Protein AF-A0A5P8Z485-F1 (afdb_monomer)

Nearest PDB structures (foldseek):
  6ssc-assembly1_A  TM=9.014E-01  e=2.013E-07  Clostridium intestinale
  1lba-assembly1_A  TM=8.248E-01  e=8.367E-08  Escherichia phage T7
  6srt-assembly1_A  TM=7.422E-01  e=3.324E-07  Clostridium intestinale URNW
  7f5i-assembly1_A  TM=7.531E-01  e=1.406E-06  Clostridium perfringens str. 13
  3ep1-assembly1_A  TM=6.367E-01  e=3.291E-04  Alvinella pompejana

Structure (mmCIF, N/CA/C/O backbone):
data_AF-A0A5P8Z485-F1
#
_entry.id   AF-A0A5P8Z485-F1
#
loop_
_atom_site.group_PDB
_atom_site.id
_atom_site.type_symbol
_atom_site.label_atom_id
_atom_site.label_alt_id
_atom_site.label_comp_id
_atom_site.label_asym_id
_atom_site.label_entity_id
_atom_site.label_seq_id
_atom_site.pdbx_PDB_ins_code
_atom_site.Cartn_x
_atom_site.Cartn_y
_atom_site.Cartn_z
_atom_site.occupancy
_atom_site.B_iso_or_equiv
_atom_site.auth_seq_id
_atom_site.auth_comp_id
_atom_site.auth_asym_id
_atom_site.auth_atom_id
_atom_site.pdbx_PDB_model_num
ATOM 1 N N . MET A 1 1 ? 3.357 -2.190 -15.787 1.00 53.59 1 MET A N 1
ATOM 2 C CA . MET A 1 1 ? 4.380 -2.171 -14.721 1.00 53.59 1 MET A CA 1
ATOM 3 C C . MET A 1 1 ? 4.741 -0.735 -14.362 1.00 53.59 1 MET A C 1
ATOM 5 O O . MET A 1 1 ? 4.595 0.127 -15.230 1.00 53.59 1 MET A O 1
ATOM 9 N N . PRO A 1 2 ? 5.140 -0.444 -13.110 1.00 57.94 2 PRO A N 1
ATOM 10 C CA . PRO A 1 2 ? 5.698 0.857 -12.752 1.00 57.94 2 PRO A CA 1
ATOM 11 C C . PRO A 1 2 ? 7.043 1.094 -13.459 1.00 57.94 2 PRO A C 1
ATOM 13 O O . PRO A 1 2 ? 7.713 0.155 -13.883 1.00 57.94 2 PRO A O 1
ATOM 16 N N . MET A 1 3 ? 7.419 2.363 -13.598 1.00 70.62 3 MET A N 1
ATOM 17 C CA . MET A 1 3 ? 8.698 2.789 -14.172 1.00 70.62 3 MET A CA 1
ATOM 18 C C . MET A 1 3 ? 9.867 2.249 -13.331 1.00 70.62 3 MET A C 1
ATOM 20 O O . MET A 1 3 ? 9.879 2.453 -12.118 1.00 70.62 3 MET A O 1
ATOM 24 N N . HIS A 1 4 ? 10.841 1.586 -13.964 1.00 78.75 4 HIS A N 1
ATOM 25 C CA . HIS A 1 4 ? 12.014 1.009 -13.293 1.00 78.75 4 HIS A CA 1
ATOM 26 C C . HIS A 1 4 ? 13.309 1.452 -13.982 1.00 78.75 4 HIS A C 1
ATOM 28 O O . HIS A 1 4 ? 13.381 1.492 -15.213 1.00 78.75 4 HIS A O 1
ATOM 34 N N . LEU A 1 5 ? 14.353 1.760 -13.203 1.00 81.38 5 LEU A N 1
ATOM 35 C CA . LEU A 1 5 ? 15.649 2.178 -13.752 1.00 81.38 5 LEU A CA 1
ATOM 36 C C . LEU A 1 5 ? 16.263 1.084 -14.644 1.00 81.38 5 LEU A C 1
ATOM 38 O O . LEU A 1 5 ? 16.714 1.384 -15.749 1.00 81.38 5 LEU A O 1
ATOM 42 N N . GLY A 1 6 ? 16.164 -0.178 -14.215 1.00 89.81 6 GLY A N 1
ATOM 43 C CA . GLY A 1 6 ? 16.606 -1.347 -14.981 1.00 89.81 6 GLY A CA 1
ATOM 44 C C . GLY A 1 6 ? 15.987 -1.439 -16.382 1.00 89.81 6 GLY A C 1
ATOM 45 O O . GLY A 1 6 ? 16.718 -1.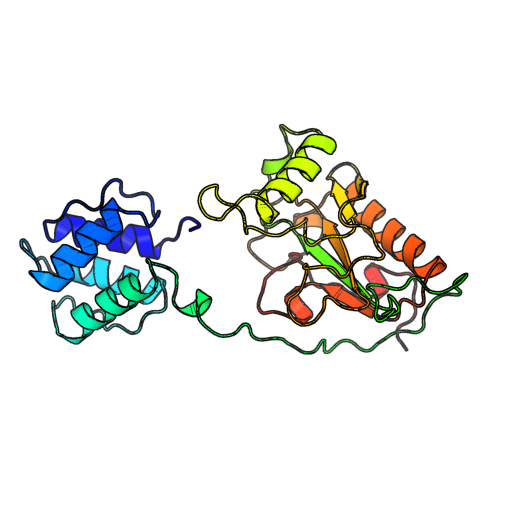596 -17.356 1.00 89.81 6 GLY A O 1
ATOM 46 N N . HIS A 1 7 ? 14.674 -1.207 -16.538 1.00 94.69 7 HIS A N 1
ATOM 47 C CA . HIS A 1 7 ? 14.037 -1.179 -17.866 1.00 94.69 7 HIS A CA 1
ATOM 48 C C . HIS A 1 7 ? 14.652 -0.116 -18.777 1.00 94.69 7 HIS A C 1
ATOM 50 O O . HIS A 1 7 ? 14.871 -0.361 -19.960 1.00 94.69 7 HIS A O 1
ATOM 56 N N . ARG A 1 8 ? 14.964 1.066 -18.232 1.00 93.69 8 ARG A N 1
ATOM 57 C CA . ARG A 1 8 ? 15.559 2.157 -19.009 1.00 93.69 8 ARG A CA 1
ATOM 58 C C . ARG A 1 8 ? 16.953 1.782 -19.516 1.00 93.69 8 ARG A C 1
ATOM 60 O O . ARG A 1 8 ? 17.307 2.123 -20.644 1.00 93.69 8 ARG A O 1
ATOM 67 N N . LEU A 1 9 ? 17.742 1.096 -18.689 1.00 96.88 9 LEU A N 1
ATOM 68 C CA . LEU A 1 9 ? 19.061 0.588 -19.068 1.00 96.88 9 LEU A CA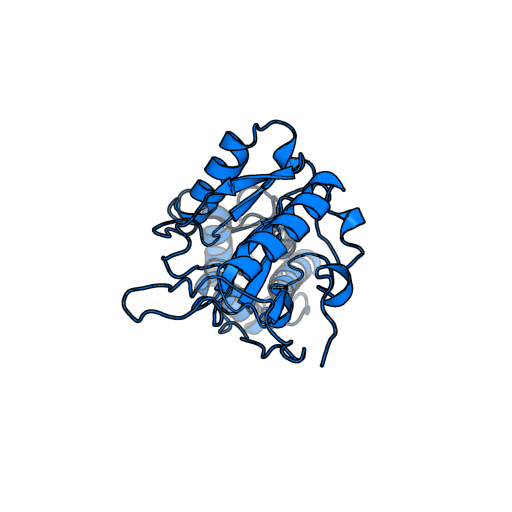 1
ATOM 69 C C . LEU A 1 9 ? 18.947 -0.512 -20.129 1.00 96.88 9 LEU A C 1
ATOM 71 O O . LEU A 1 9 ? 19.663 -0.458 -21.127 1.00 96.88 9 LEU A O 1
ATOM 75 N N . ILE A 1 10 ? 17.988 -1.432 -19.993 1.00 97.81 10 ILE A N 1
ATOM 76 C CA . ILE A 1 10 ? 17.709 -2.445 -21.020 1.00 97.81 10 ILE A CA 1
ATOM 77 C C . ILE A 1 10 ? 17.321 -1.776 -22.345 1.00 97.81 10 ILE A C 1
ATOM 79 O O . ILE A 1 10 ? 17.938 -2.062 -23.367 1.00 97.81 10 ILE A O 1
ATOM 83 N N . GLN A 1 11 ? 16.392 -0.815 -22.342 1.00 97.69 11 GLN A N 1
ATOM 84 C CA . GLN A 1 11 ? 16.008 -0.054 -23.539 1.00 97.69 11 GLN A CA 1
ATOM 85 C C . GLN A 1 11 ? 17.216 0.656 -24.189 1.00 97.69 11 GLN A C 1
ATOM 87 O O . GLN A 1 11 ? 17.372 0.635 -25.410 1.00 97.69 11 GLN A O 1
ATOM 92 N N . LEU A 1 12 ? 18.108 1.266 -23.401 1.00 96.75 12 LEU A N 1
ATOM 93 C CA . LEU A 1 12 ? 19.341 1.882 -23.916 1.00 96.75 12 LEU A CA 1
ATOM 94 C C . LEU A 1 12 ? 20.293 0.859 -24.544 1.00 96.75 12 LEU A C 1
ATOM 96 O O . LEU A 1 12 ? 20.810 1.094 -25.642 1.00 96.75 12 LEU A O 1
ATOM 100 N N . GLY A 1 13 ? 20.520 -0.253 -23.844 1.00 97.06 13 GLY A N 1
ATOM 101 C CA . GLY A 1 13 ? 21.389 -1.339 -24.282 1.00 97.06 13 GLY A CA 1
ATOM 102 C C . GLY A 1 13 ? 20.881 -1.954 -25.580 1.00 97.06 13 GLY A C 1
ATOM 103 O O . GLY A 1 13 ? 21.562 -1.877 -26.597 1.00 97.06 13 GLY A O 1
ATOM 104 N N . VAL A 1 14 ? 19.644 -2.454 -25.579 1.00 97.25 14 VAL A N 1
ATOM 105 C CA . VAL A 1 14 ? 18.974 -3.078 -26.734 1.00 97.25 14 VAL A CA 1
ATOM 106 C C . VAL A 1 14 ? 18.964 -2.150 -27.947 1.00 97.25 14 VAL A C 1
ATOM 108 O O . VAL A 1 14 ? 19.295 -2.581 -29.054 1.00 97.25 14 VAL A O 1
ATOM 111 N N . ARG A 1 15 ? 18.692 -0.851 -27.743 1.00 97.19 15 ARG A N 1
ATOM 112 C CA . ARG A 1 15 ? 18.764 0.128 -28.833 1.00 97.19 15 ARG A CA 1
ATOM 113 C C . ARG A 1 15 ? 20.145 0.225 -29.454 1.00 97.19 15 ARG A C 1
ATOM 115 O O . ARG A 1 15 ? 20.302 0.233 -30.675 1.00 97.19 15 ARG A O 1
ATOM 122 N N . SER A 1 16 ? 21.153 0.297 -28.603 1.00 96.56 16 SER A N 1
ATOM 123 C CA . SER A 1 16 ? 22.544 0.419 -29.029 1.00 96.56 16 SER A CA 1
ATOM 124 C C . SER A 1 16 ? 23.069 -0.866 -29.671 1.00 96.56 16 SER A C 1
ATOM 126 O O . SER A 1 16 ? 24.009 -0.803 -30.464 1.00 96.56 16 SER A O 1
ATOM 128 N N . LEU A 1 17 ? 22.427 -2.005 -29.385 1.00 97.06 17 LEU A N 1
ATOM 129 C CA . LEU A 1 17 ? 22.707 -3.298 -30.007 1.00 97.06 17 LEU A CA 1
ATOM 130 C C . LEU A 1 17 ? 22.025 -3.498 -31.373 1.00 97.06 17 LEU A C 1
ATOM 132 O O . LEU A 1 17 ? 22.291 -4.486 -32.055 1.00 97.06 17 LEU A O 1
ATOM 136 N N . GLY A 1 18 ? 21.207 -2.535 -31.813 1.00 96.62 18 GLY A N 1
ATOM 137 C CA . GLY A 1 18 ? 20.641 -2.494 -33.164 1.00 96.62 18 GLY A CA 1
ATOM 138 C C . GLY A 1 18 ? 19.131 -2.713 -33.261 1.00 96.62 18 GLY A C 1
ATOM 139 O O . GLY A 1 18 ? 18.618 -2.722 -34.376 1.00 96.62 18 GLY A O 1
ATOM 140 N N . TYR A 1 19 ? 18.425 -2.831 -32.137 1.00 97.44 19 TYR A N 1
ATOM 141 C CA . TYR A 1 19 ? 16.979 -3.078 -32.095 1.00 97.44 19 TYR A CA 1
ATOM 142 C C . TYR A 1 19 ? 16.198 -1.808 -31.713 1.00 97.44 19 TYR A C 1
ATOM 144 O O . TYR A 1 19 ? 16.768 -0.887 -31.145 1.00 97.44 19 TYR A O 1
ATOM 152 N N . ASP A 1 20 ? 14.900 -1.694 -32.011 1.00 97.19 20 ASP A N 1
ATOM 153 C CA . ASP A 1 20 ? 14.090 -0.534 -31.581 1.00 97.19 20 ASP A CA 1
ATOM 154 C C . ASP A 1 20 ? 13.136 -0.912 -30.437 1.00 97.19 20 ASP A C 1
ATOM 156 O O . ASP A 1 2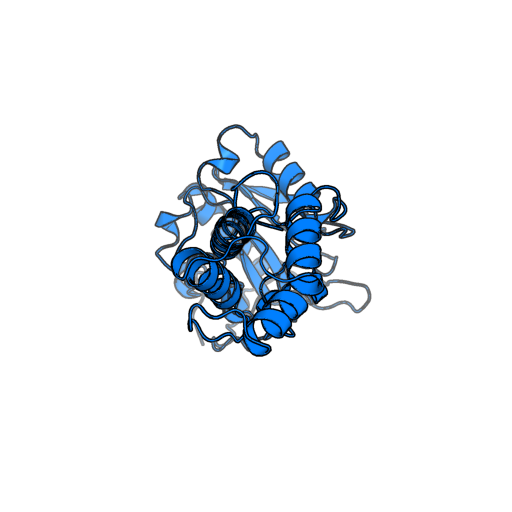0 ? 12.049 -1.428 -30.699 1.00 97.19 20 ASP A O 1
ATOM 160 N N . PRO A 1 21 ? 13.483 -0.625 -29.168 1.00 96.50 21 PRO A N 1
ATOM 161 C CA . PRO A 1 21 ? 12.625 -0.947 -28.031 1.00 96.50 21 PRO A CA 1
ATOM 162 C C . PRO A 1 21 ? 11.459 0.036 -27.835 1.00 96.50 21 PRO A C 1
ATOM 164 O O . PRO A 1 21 ? 10.744 -0.063 -26.836 1.00 96.50 21 PRO A O 1
ATOM 167 N N . GLY A 1 22 ? 11.245 0.994 -28.747 1.00 95.31 22 GLY A N 1
ATOM 168 C CA . GLY A 1 22 ? 10.372 2.140 -28.494 1.00 95.31 22 GLY A CA 1
ATOM 169 C C . GLY A 1 22 ? 11.054 3.170 -27.584 1.00 95.31 22 GLY A C 1
ATOM 170 O O . GLY A 1 22 ? 12.279 3.153 -27.487 1.00 95.31 22 GLY A O 1
ATOM 171 N N . PRO A 1 23 ? 10.317 4.113 -26.964 1.00 93.81 23 PRO A N 1
ATOM 172 C CA . PRO A 1 23 ? 10.891 5.182 -26.137 1.00 93.81 23 PRO A CA 1
ATOM 173 C C . PRO A 1 23 ? 11.810 4.677 -25.010 1.00 93.81 23 PRO A C 1
ATOM 175 O O . PRO A 1 23 ? 11.649 3.572 -24.514 1.00 93.81 23 PRO A O 1
ATOM 178 N N . ILE A 1 24 ? 12.779 5.504 -24.600 1.00 93.75 24 ILE A N 1
ATOM 179 C CA . ILE A 1 24 ? 13.674 5.211 -23.465 1.00 93.75 24 ILE A CA 1
ATOM 180 C C . ILE A 1 24 ? 13.095 5.884 -22.223 1.00 93.75 24 ILE A C 1
ATOM 182 O O . ILE A 1 24 ? 13.504 6.982 -21.839 1.00 93.75 24 ILE A O 1
ATOM 186 N N . ASP A 1 25 ? 12.083 5.252 -21.652 1.00 87.81 25 ASP A N 1
ATOM 187 C CA . ASP A 1 25 ? 11.215 5.808 -20.613 1.00 87.81 25 ASP A CA 1
ATOM 188 C C . ASP A 1 25 ? 11.152 4.946 -19.342 1.00 87.81 25 ASP A C 1
ATOM 190 O O . ASP A 1 25 ? 10.541 5.354 -18.355 1.00 87.81 25 ASP A O 1
ATOM 194 N N . GLY A 1 26 ? 11.815 3.784 -19.332 1.00 86.69 26 GLY A N 1
ATOM 195 C CA . GLY A 1 26 ? 11.788 2.847 -18.211 1.00 86.69 26 GLY A CA 1
ATOM 196 C C . GLY A 1 26 ? 10.479 2.064 -18.083 1.00 86.69 26 GLY A C 1
ATOM 197 O O . GLY A 1 26 ? 10.240 1.442 -17.041 1.00 86.69 26 GLY A O 1
ATOM 198 N N . TRP A 1 27 ? 9.629 2.093 -19.112 1.00 89.06 27 TRP A N 1
ATOM 199 C CA . TRP A 1 27 ? 8.402 1.314 -19.181 1.00 89.06 27 TRP A CA 1
ATOM 200 C C . TRP A 1 27 ? 8.593 0.058 -20.035 1.00 89.06 27 TRP A C 1
ATOM 202 O O . TRP A 1 27 ? 8.886 0.142 -21.226 1.00 89.06 27 TRP A O 1
ATOM 212 N N . TRP A 1 28 ? 8.389 -1.118 -19.438 1.00 89.50 28 TRP A N 1
ATOM 213 C CA . TRP A 1 28 ? 8.345 -2.362 -20.202 1.00 89.50 28 TRP A CA 1
ATOM 214 C C . TRP A 1 28 ? 6.994 -2.507 -20.900 1.00 89.50 28 TRP A C 1
ATOM 216 O O . TRP A 1 28 ? 5.941 -2.525 -20.256 1.00 89.50 28 TRP A O 1
ATOM 226 N N . GLY A 1 29 ? 7.025 -2.604 -22.224 1.00 88.81 29 GLY A N 1
ATOM 227 C CA . GLY A 1 29 ? 5.838 -2.774 -23.049 1.00 88.81 29 GLY A CA 1
ATOM 228 C C . GLY A 1 29 ? 6.130 -3.507 -24.351 1.00 88.81 29 GLY A C 1
ATOM 229 O O . GLY A 1 29 ? 7.283 -3.848 -24.607 1.00 88.81 29 GLY A O 1
ATOM 230 N N . PRO A 1 30 ? 5.123 -3.685 -25.227 1.00 89.88 30 PRO A N 1
ATOM 231 C CA . PRO A 1 30 ? 5.212 -4.606 -26.365 1.00 89.88 30 PRO A CA 1
ATOM 232 C C . PRO A 1 30 ? 6.386 -4.351 -27.321 1.00 89.88 30 PRO A C 1
ATOM 234 O O . PRO A 1 30 ? 6.920 -5.282 -27.910 1.00 89.88 30 PRO A O 1
ATOM 237 N N . LYS A 1 31 ? 6.809 -3.088 -27.482 1.00 91.50 31 LYS A N 1
ATOM 238 C CA . LYS A 1 31 ? 7.984 -2.750 -28.302 1.00 91.50 31 LYS A CA 1
ATOM 239 C C . LYS A 1 31 ? 9.302 -3.133 -27.633 1.00 91.50 31 LYS A C 1
ATOM 241 O O . LYS A 1 31 ? 10.186 -3.650 -28.304 1.00 91.50 31 LYS A O 1
ATOM 246 N N . THR A 1 32 ? 9.437 -2.867 -26.334 1.00 96.50 32 THR A N 1
ATOM 247 C CA . THR A 1 32 ? 10.628 -3.252 -25.566 1.00 96.50 32 THR A CA 1
ATOM 248 C C . THR A 1 32 ? 10.745 -4.771 -25.522 1.00 96.50 32 THR A C 1
ATOM 250 O O . THR A 1 32 ? 11.816 -5.299 -25.799 1.00 96.50 32 THR A O 1
ATOM 253 N N . ASP A 1 33 ? 9.625 -5.448 -25.282 1.00 95.56 33 ASP A N 1
ATOM 254 C CA . ASP A 1 33 ? 9.512 -6.902 -25.269 1.00 95.56 33 ASP A CA 1
ATOM 255 C C . ASP A 1 33 ? 9.932 -7.535 -26.608 1.00 95.56 33 ASP A C 1
ATOM 257 O O . ASP A 1 33 ? 10.855 -8.349 -26.660 1.00 95.56 33 ASP A O 1
ATOM 261 N N . GLY A 1 34 ? 9.357 -7.059 -27.719 1.00 93.06 34 GLY A N 1
ATOM 262 C CA . GLY A 1 34 ? 9.701 -7.540 -29.059 1.00 93.06 34 GLY A CA 1
ATOM 263 C C . GLY A 1 34 ? 11.162 -7.278 -29.444 1.00 93.06 34 GLY A C 1
ATOM 264 O O . GLY A 1 34 ? 11.805 -8.137 -30.041 1.00 93.06 34 GLY A O 1
ATOM 265 N N . ALA A 1 35 ? 11.719 -6.123 -29.069 1.00 97.62 35 ALA A N 1
ATOM 266 C CA . ALA A 1 35 ? 13.124 -5.804 -29.326 1.00 97.62 35 ALA A CA 1
ATOM 267 C C . ALA A 1 35 ? 14.088 -6.694 -28.522 1.00 97.62 35 ALA A C 1
ATOM 269 O O . ALA A 1 35 ? 15.115 -7.118 -29.047 1.00 97.62 35 ALA A O 1
ATOM 270 N N . CYS A 1 36 ? 13.757 -6.989 -27.262 1.00 97.56 36 CYS A N 1
ATOM 271 C CA . CYS A 1 36 ? 14.525 -7.911 -26.428 1.00 97.56 36 CYS A CA 1
ATOM 272 C C . CYS A 1 36 ? 14.425 -9.351 -26.945 1.00 97.56 36 CYS A C 1
ATOM 274 O O . CYS A 1 36 ? 15.446 -10.030 -27.009 1.00 97.56 36 CYS A O 1
ATOM 276 N N . SER A 1 37 ? 13.234 -9.792 -27.365 1.00 96.88 37 SER A N 1
ATOM 277 C CA . SER A 1 37 ? 13.018 -11.115 -27.968 1.00 96.88 37 SER A CA 1
ATOM 278 C C . SER A 1 37 ? 13.862 -11.299 -29.228 1.00 96.88 37 SER A C 1
ATOM 280 O O . SER A 1 37 ? 14.607 -12.270 -29.334 1.00 96.88 37 SER A O 1
ATOM 282 N N . ALA A 1 38 ? 13.841 -10.317 -30.135 1.00 96.81 38 ALA A N 1
ATOM 283 C CA . ALA A 1 38 ? 14.657 -10.345 -31.347 1.00 96.81 38 ALA A CA 1
ATOM 284 C C . ALA A 1 38 ? 16.163 -10.375 -31.027 1.00 96.81 38 ALA A C 1
ATOM 286 O O . ALA A 1 38 ? 16.904 -11.160 -31.614 1.00 96.81 38 ALA A O 1
ATOM 287 N N . LEU A 1 39 ? 16.615 -9.590 -30.040 1.00 97.69 39 LEU A N 1
ATOM 288 C CA . LEU A 1 39 ? 18.003 -9.635 -29.573 1.00 97.69 39 LEU A CA 1
ATOM 289 C C . LEU A 1 39 ? 18.376 -11.007 -28.993 1.00 97.69 39 LEU A C 1
ATOM 291 O O . LEU A 1 39 ? 19.480 -11.489 -29.246 1.00 97.69 39 LEU A O 1
ATOM 295 N N . VAL A 1 40 ? 17.489 -11.638 -28.216 1.00 97.44 40 VAL A N 1
ATOM 296 C CA . VAL A 1 40 ? 17.721 -12.996 -27.716 1.00 97.44 40 VAL A CA 1
ATOM 297 C C . VAL A 1 40 ? 17.862 -13.948 -28.888 1.00 97.44 40 VAL A C 1
ATOM 299 O O . VAL A 1 40 ? 18.853 -14.661 -28.931 1.00 97.44 40 VAL A O 1
ATOM 302 N N . GLU A 1 41 ? 16.927 -13.957 -29.833 1.00 95.00 41 GLU A N 1
ATOM 303 C CA . GLU A 1 41 ? 16.902 -14.896 -30.955 1.00 95.00 41 GLU A CA 1
ATOM 304 C C . GLU A 1 41 ? 18.122 -14.754 -31.869 1.00 95.00 41 GLU A C 1
ATOM 306 O O . GLU A 1 41 ? 18.849 -15.732 -32.084 1.00 95.00 41 GLU A O 1
ATOM 311 N N . GLU A 1 42 ? 18.366 -13.535 -32.343 1.00 96.31 42 GLU A N 1
ATOM 312 C CA . GLU A 1 42 ? 19.291 -13.220 -33.434 1.00 96.31 42 GLU A CA 1
ATOM 313 C C . GLU A 1 42 ? 20.689 -12.802 -32.946 1.00 96.31 42 GLU A C 1
ATOM 315 O O . GLU A 1 42 ? 21.668 -12.920 -33.686 1.00 96.31 42 GLU A O 1
ATOM 320 N N . GLY A 1 43 ? 20.811 -12.355 -31.693 1.00 95.75 43 GLY A N 1
ATOM 321 C CA . GLY A 1 43 ? 22.032 -11.754 -31.158 1.00 95.75 43 GLY A CA 1
ATOM 322 C C . GLY A 1 43 ? 22.258 -10.308 -31.632 1.00 95.75 43 GLY A C 1
ATOM 323 O O . GLY A 1 43 ? 21.498 -9.768 -32.421 1.00 95.75 43 GLY A O 1
ATOM 324 N N . PRO A 1 44 ? 23.293 -9.613 -31.135 1.00 95.06 44 PRO A N 1
ATOM 325 C CA . PRO A 1 44 ? 23.471 -8.186 -31.392 1.00 95.06 44 PRO A CA 1
ATOM 326 C C . PRO A 1 44 ? 23.890 -7.886 -32.842 1.00 95.06 44 PRO A C 1
ATOM 328 O O . PRO A 1 44 ? 24.960 -8.299 -33.288 1.00 95.06 44 PRO A O 1
ATOM 331 N N . ALA A 1 45 ? 23.095 -7.079 -33.554 1.00 86.75 45 ALA A N 1
ATOM 332 C CA . ALA A 1 45 ? 23.393 -6.619 -34.917 1.00 86.75 45 ALA A CA 1
ATOM 333 C C . ALA A 1 45 ? 24.502 -5.549 -34.967 1.00 86.75 45 ALA A C 1
ATOM 335 O O . ALA A 1 45 ? 25.209 -5.388 -35.964 1.00 86.75 45 ALA A O 1
ATOM 336 N N . LYS A 1 46 ? 24.648 -4.790 -33.879 1.00 81.12 46 LYS A N 1
ATOM 337 C CA . LYS A 1 46 ? 25.744 -3.854 -33.608 1.00 81.12 46 LYS A CA 1
ATOM 338 C C . LYS A 1 46 ? 26.214 -4.173 -32.196 1.00 81.12 46 LYS A C 1
ATOM 340 O O . LYS A 1 46 ? 25.383 -4.406 -31.333 1.00 81.12 46 LYS A O 1
ATOM 345 N N . SER A 1 47 ? 27.508 -4.206 -31.912 1.00 73.12 47 SER A N 1
ATOM 346 C CA . SER A 1 47 ? 27.956 -4.500 -30.547 1.00 73.12 47 SER A CA 1
ATOM 347 C C . SER A 1 47 ? 29.067 -3.561 -30.127 1.00 73.12 47 SER A C 1
ATOM 349 O O . SER A 1 47 ? 30.059 -3.385 -30.831 1.00 73.12 47 SER A O 1
ATOM 351 N N . THR A 1 48 ? 28.879 -2.946 -28.963 1.00 85.94 48 THR A N 1
ATOM 352 C CA . THR A 1 48 ? 29.932 -2.233 -28.247 1.00 85.94 48 THR A CA 1
ATOM 353 C C . THR A 1 48 ? 29.960 -2.751 -26.820 1.00 85.94 48 THR A C 1
ATOM 355 O O . THR A 1 48 ? 28.913 -3.071 -26.251 1.00 85.94 48 THR A O 1
ATOM 358 N N . LEU A 1 49 ? 31.152 -2.769 -26.222 1.00 92.94 49 LEU A N 1
ATOM 359 C CA . LEU A 1 49 ? 31.342 -3.131 -24.817 1.00 92.94 49 LEU A CA 1
ATOM 360 C C . LEU A 1 49 ? 30.386 -2.348 -23.898 1.00 92.94 49 LEU A C 1
ATOM 362 O O . LEU A 1 49 ? 29.816 -2.898 -22.962 1.00 92.94 49 LEU A O 1
ATOM 366 N N . TRP A 1 50 ? 30.170 -1.063 -24.190 1.00 95.25 50 TRP A N 1
ATOM 367 C CA . TRP A 1 50 ? 29.263 -0.210 -23.427 1.00 95.25 50 TRP A CA 1
ATOM 368 C C . TRP A 1 50 ? 27.797 -0.656 -23.518 1.00 95.25 50 TRP A C 1
ATOM 370 O O . TRP A 1 50 ? 27.121 -0.719 -22.493 1.00 95.25 50 TRP A O 1
ATOM 380 N N . ALA A 1 51 ? 27.310 -0.992 -24.716 1.00 96.25 51 ALA A N 1
ATOM 381 C CA . ALA A 1 51 ? 25.924 -1.415 -24.912 1.00 96.25 51 ALA A CA 1
ATOM 382 C C . ALA A 1 51 ? 25.611 -2.715 -24.155 1.00 96.25 51 ALA A C 1
ATOM 384 O O . ALA A 1 51 ? 24.579 -2.802 -23.490 1.00 96.25 51 ALA A O 1
ATOM 385 N N . LEU A 1 52 ? 26.532 -3.684 -24.193 1.00 97.25 52 LEU A N 1
ATOM 386 C CA . LEU A 1 52 ? 26.380 -4.953 -23.480 1.00 97.25 52 LEU A CA 1
ATOM 387 C C . LEU A 1 52 ? 26.437 -4.769 -21.964 1.00 97.25 52 LEU A C 1
ATOM 389 O O . LEU A 1 52 ? 25.567 -5.278 -21.266 1.00 97.25 52 LEU A O 1
ATOM 393 N N . ARG A 1 53 ? 27.377 -3.965 -21.449 1.00 97.19 53 ARG A N 1
ATOM 394 C CA . ARG A 1 53 ? 27.417 -3.656 -20.010 1.00 97.19 53 ARG A CA 1
ATOM 395 C C . ARG A 1 53 ? 26.162 -2.927 -19.544 1.00 97.19 53 ARG A C 1
ATOM 397 O O . ARG A 1 53 ? 25.657 -3.230 -18.477 1.00 97.19 53 ARG A O 1
ATOM 404 N N . THR A 1 54 ? 25.636 -2.009 -20.354 1.00 97.56 54 THR A N 1
ATOM 405 C CA . THR A 1 54 ? 24.406 -1.267 -20.035 1.00 97.56 54 THR A CA 1
ATOM 406 C C . THR A 1 54 ? 23.198 -2.201 -19.974 1.00 97.56 54 THR A C 1
ATOM 408 O O . THR A 1 54 ? 22.408 -2.117 -19.038 1.00 97.56 54 THR A O 1
ATOM 411 N N . LEU A 1 55 ? 23.080 -3.125 -20.933 1.00 97.94 55 LEU A N 1
ATOM 412 C CA . LEU A 1 55 ? 22.057 -4.167 -20.915 1.00 97.94 55 LEU A CA 1
ATOM 413 C C . LEU A 1 55 ? 22.182 -5.052 -19.666 1.00 97.94 55 LEU A C 1
ATOM 415 O O . LEU A 1 55 ? 21.203 -5.225 -18.947 1.00 97.94 55 LEU A O 1
ATOM 419 N N . GLN A 1 56 ? 23.383 -5.568 -19.391 1.00 98.25 56 GLN A N 1
ATOM 420 C CA . GLN A 1 56 ? 23.654 -6.438 -18.243 1.00 98.25 56 GLN A CA 1
ATOM 421 C C . GLN A 1 56 ? 23.367 -5.731 -16.912 1.00 98.25 56 GLN A C 1
ATOM 423 O O . GLN A 1 56 ? 22.710 -6.315 -16.060 1.00 98.25 56 GLN A O 1
ATOM 428 N N . SER A 1 57 ? 23.761 -4.464 -16.749 1.00 96.44 57 SER A N 1
ATOM 429 C CA . SER A 1 57 ? 23.396 -3.670 -15.568 1.00 96.44 57 SER A CA 1
ATOM 430 C C . SER A 1 57 ? 21.883 -3.510 -15.428 1.00 96.44 57 SER A C 1
ATOM 432 O O . SER A 1 57 ? 21.363 -3.587 -14.325 1.00 96.44 57 SER A O 1
ATOM 434 N N . GLY A 1 58 ? 21.153 -3.334 -16.532 1.00 97.06 58 GLY A N 1
ATOM 435 C CA . GLY A 1 58 ? 19.693 -3.267 -16.489 1.00 97.06 58 GLY A CA 1
ATOM 436 C C . GLY A 1 58 ? 19.028 -4.580 -16.063 1.00 97.06 58 GLY A C 1
ATOM 437 O O . GLY A 1 58 ? 18.052 -4.554 -15.316 1.00 97.06 58 GLY A O 1
ATOM 438 N N . ILE A 1 59 ? 19.569 -5.716 -16.512 1.00 97.44 59 ILE A N 1
ATOM 439 C CA . ILE A 1 59 ? 19.135 -7.065 -16.117 1.00 97.44 59 ILE A CA 1
ATOM 440 C C . ILE A 1 59 ? 19.436 -7.310 -14.625 1.00 97.44 59 ILE A C 1
ATOM 442 O O . ILE A 1 59 ? 18.555 -7.757 -13.888 1.00 97.44 59 ILE A O 1
ATOM 446 N N . GLU A 1 60 ? 20.641 -6.958 -14.165 1.00 96.44 60 GLU A N 1
ATOM 447 C CA . GLU A 1 60 ? 21.044 -7.053 -12.754 1.00 96.44 60 GLU A CA 1
ATOM 448 C C . GLU A 1 60 ? 20.173 -6.164 -11.852 1.00 96.44 60 GLU A C 1
ATOM 450 O O . GLU A 1 60 ? 19.703 -6.627 -10.814 1.00 96.44 60 GLU A O 1
ATOM 455 N N . ASP A 1 61 ? 19.872 -4.930 -12.274 1.00 91.75 61 ASP A N 1
ATOM 456 C CA . ASP A 1 61 ? 18.997 -3.996 -11.549 1.00 91.75 61 ASP A CA 1
ATOM 457 C C . ASP A 1 61 ? 17.576 -4.550 -11.361 1.00 91.75 61 ASP A C 1
ATOM 459 O O . ASP A 1 61 ? 16.917 -4.256 -10.363 1.00 91.75 61 ASP A O 1
ATOM 463 N N . LEU A 1 62 ? 17.080 -5.357 -12.305 1.00 91.88 62 LEU A N 1
ATOM 464 C CA . LEU A 1 62 ? 15.803 -6.068 -12.168 1.00 91.88 62 LEU A CA 1
ATOM 465 C C . LEU A 1 62 ? 15.896 -7.296 -11.242 1.00 91.88 62 LEU A C 1
ATOM 467 O O . LEU A 1 62 ? 14.885 -7.949 -10.978 1.00 91.88 62 LEU A O 1
ATOM 471 N N . GLY A 1 63 ? 17.082 -7.608 -10.722 1.00 93.06 63 GLY A N 1
ATOM 472 C CA . GLY A 1 63 ? 17.349 -8.721 -9.816 1.00 93.06 63 GLY A CA 1
ATOM 473 C C . GLY A 1 63 ? 17.661 -10.043 -10.516 1.00 93.06 63 GLY A C 1
ATOM 474 O O . GLY A 1 63 ? 17.715 -11.073 -9.844 1.00 93.06 63 GLY A O 1
ATOM 475 N N . TYR A 1 64 ? 17.853 -10.046 -11.838 1.00 94.06 64 TYR A N 1
ATOM 476 C CA . TYR A 1 64 ? 18.167 -11.258 -12.591 1.00 94.06 64 TYR A CA 1
ATOM 477 C C . TYR A 1 64 ? 19.673 -11.552 -12.547 1.00 94.06 64 TYR A C 1
ATOM 479 O O . TYR A 1 64 ? 20.473 -10.658 -12.830 1.00 94.06 64 TYR A O 1
ATOM 487 N N . PRO A 1 65 ? 20.093 -12.791 -12.225 1.00 93.81 65 PRO A N 1
ATOM 488 C CA . PRO A 1 65 ? 21.509 -13.137 -12.163 1.00 93.81 65 PRO A CA 1
ATOM 489 C C . PRO A 1 65 ? 22.198 -12.997 -13.527 1.00 93.81 65 PRO A C 1
ATOM 491 O O . PRO A 1 65 ? 21.919 -13.747 -14.461 1.00 93.81 65 PRO A O 1
ATOM 494 N N . VAL A 1 66 ? 23.151 -12.075 -13.628 1.00 96.31 66 VAL A N 1
ATOM 495 C CA . VAL A 1 66 ? 23.976 -11.856 -14.821 1.00 96.31 66 VAL A CA 1
ATOM 496 C C . VAL A 1 66 ? 25.352 -11.344 -14.399 1.00 96.31 66 VAL A C 1
ATOM 498 O O . VAL A 1 66 ? 25.510 -10.777 -13.323 1.00 96.31 66 VAL A O 1
ATOM 501 N N . THR A 1 67 ? 26.370 -11.557 -15.225 1.00 96.06 67 THR A N 1
ATOM 502 C CA . THR A 1 67 ? 27.707 -10.997 -15.005 1.00 96.06 67 THR A CA 1
ATOM 503 C C . THR A 1 67 ? 27.916 -9.821 -15.950 1.00 96.06 67 THR A C 1
ATOM 505 O O . THR A 1 67 ? 27.686 -9.949 -17.148 1.00 96.06 67 THR A O 1
ATOM 508 N N . ILE A 1 68 ? 28.386 -8.677 -15.437 1.00 95.44 68 ILE A N 1
ATOM 509 C CA . ILE A 1 68 ? 28.667 -7.476 -16.247 1.00 95.44 68 ILE A CA 1
ATOM 510 C C . ILE A 1 68 ? 30.028 -7.616 -16.966 1.00 95.44 68 ILE A C 1
ATOM 512 O O . ILE A 1 68 ? 30.988 -6.871 -16.719 1.00 95.44 68 ILE A O 1
ATOM 516 N N . SER A 1 69 ? 30.123 -8.619 -17.842 1.00 94.50 69 SER A N 1
ATOM 517 C CA . SER A 1 69 ? 31.305 -8.932 -18.655 1.00 94.50 69 SER A CA 1
ATOM 518 C C . SER A 1 69 ? 31.474 -7.964 -19.829 1.00 94.50 69 SER A C 1
ATOM 520 O O . SER A 1 69 ? 32.595 -7.658 -20.234 1.00 94.50 69 SER A O 1
ATOM 522 N N . GLY A 1 70 ? 30.365 -7.430 -20.346 1.00 95.50 70 GLY A N 1
ATOM 523 C CA . GLY A 1 70 ? 30.317 -6.724 -21.619 1.00 95.50 70 GLY A CA 1
ATOM 524 C C . GLY A 1 70 ? 30.426 -7.647 -22.837 1.00 95.50 70 GLY A C 1
ATOM 525 O O . GLY A 1 70 ? 30.678 -7.157 -23.936 1.00 95.50 70 GLY A O 1
ATOM 526 N N . GLU A 1 71 ? 30.232 -8.953 -22.648 1.00 94.38 71 GLU A N 1
ATOM 527 C CA . GLU A 1 71 ? 30.182 -9.964 -23.704 1.00 94.38 71 GLU A CA 1
ATOM 528 C C . GLU A 1 71 ? 28.743 -10.446 -23.927 1.00 94.38 71 GLU A C 1
ATOM 530 O O . GLU A 1 71 ? 27.945 -10.525 -22.995 1.00 94.38 71 GLU A O 1
ATOM 535 N N . TRP A 1 72 ? 28.397 -10.775 -25.174 1.00 95.69 72 TRP A N 1
ATOM 536 C CA . TRP A 1 72 ? 27.135 -11.447 -25.486 1.00 95.69 72 TRP A CA 1
ATOM 537 C C . TRP A 1 72 ? 27.334 -12.962 -25.387 1.00 95.69 72 TRP A C 1
ATOM 539 O O . TRP A 1 72 ? 27.542 -13.648 -26.387 1.00 95.69 72 TRP A O 1
ATOM 549 N N . ASP A 1 73 ? 27.343 -13.461 -24.155 1.00 93.88 73 ASP A N 1
ATOM 550 C CA . ASP A 1 73 ? 27.538 -14.872 -23.825 1.00 93.88 73 ASP A CA 1
ATOM 551 C C . ASP A 1 73 ? 26.208 -15.602 -23.549 1.00 93.88 73 ASP A C 1
ATOM 553 O O . ASP A 1 73 ? 25.120 -15.015 -23.511 1.00 93.88 73 ASP A O 1
ATOM 557 N N . ALA A 1 74 ? 26.287 -16.923 -23.360 1.00 93.69 74 ALA A N 1
ATOM 558 C CA . ALA A 1 74 ? 25.116 -17.746 -23.063 1.00 93.69 74 ALA A CA 1
ATOM 559 C C . ALA A 1 74 ? 24.403 -17.304 -21.773 1.00 93.69 74 ALA A C 1
ATOM 561 O O . ALA A 1 74 ? 23.178 -17.371 -21.703 1.00 93.69 74 ALA A O 1
ATOM 562 N N . GLN A 1 75 ? 25.148 -16.821 -20.773 1.00 94.44 75 GLN A N 1
ATOM 563 C CA . GLN A 1 75 ? 24.579 -16.354 -19.511 1.00 94.44 75 GLN A CA 1
ATOM 564 C C . GLN A 1 75 ? 23.768 -15.067 -19.709 1.00 94.44 75 GLN A C 1
ATOM 566 O O . GLN A 1 75 ? 22.658 -14.967 -19.199 1.00 94.44 75 GLN A O 1
ATOM 571 N N . THR A 1 76 ? 24.273 -14.117 -20.495 1.00 96.31 76 THR A N 1
ATOM 572 C CA . THR A 1 76 ? 23.582 -12.868 -20.839 1.00 96.31 76 THR A CA 1
ATOM 573 C C . THR A 1 76 ? 22.310 -13.153 -21.632 1.00 96.31 76 THR A C 1
ATOM 575 O O . THR A 1 76 ? 21.258 -12.593 -21.321 1.00 96.31 76 THR A O 1
ATOM 578 N N . ARG A 1 77 ? 22.374 -14.076 -22.604 1.00 96.88 77 ARG A N 1
ATOM 579 C CA . ARG A 1 77 ? 21.196 -14.518 -23.367 1.00 96.88 77 ARG A CA 1
ATOM 580 C C . ARG A 1 77 ? 20.140 -15.155 -22.458 1.00 96.88 77 ARG A C 1
ATOM 582 O O . ARG A 1 77 ? 18.971 -14.798 -22.555 1.00 96.88 77 ARG A O 1
ATOM 589 N N . LEU A 1 78 ? 20.543 -16.066 -21.568 1.00 95.94 78 LEU A N 1
ATOM 590 C CA . LEU A 1 78 ? 19.636 -16.720 -20.617 1.00 95.94 78 LEU A CA 1
ATOM 591 C C . LEU A 1 78 ? 19.032 -15.732 -19.615 1.00 95.94 78 LEU A C 1
ATOM 593 O O . LEU A 1 78 ? 17.849 -15.828 -19.306 1.00 95.94 78 LEU A O 1
ATOM 597 N N . ALA A 1 79 ? 19.817 -14.772 -19.128 1.00 96.62 79 ALA A N 1
ATOM 598 C CA . ALA A 1 79 ? 19.331 -13.767 -18.194 1.00 96.62 79 ALA A CA 1
ATOM 599 C C . ALA A 1 79 ? 18.309 -12.829 -18.856 1.00 96.62 79 ALA A C 1
ATOM 601 O O . ALA A 1 79 ? 17.273 -12.550 -18.258 1.00 96.62 79 ALA A O 1
ATOM 602 N N . LEU A 1 80 ? 18.540 -12.403 -20.105 1.00 97.56 80 LEU A N 1
ATOM 603 C CA . LEU A 1 80 ? 17.551 -11.620 -20.855 1.00 97.56 80 LEU A CA 1
ATOM 604 C C . LEU A 1 80 ? 16.293 -12.441 -21.186 1.00 97.56 80 LEU A C 1
ATOM 606 O O . LEU A 1 80 ? 15.191 -11.908 -21.098 1.00 97.56 80 LEU A O 1
ATOM 610 N N . GLN A 1 81 ? 16.435 -13.733 -21.507 1.00 96.75 81 GLN A N 1
ATOM 611 C CA . GLN A 1 81 ? 15.287 -14.628 -21.691 1.00 96.75 81 GLN A CA 1
ATOM 612 C C . GLN A 1 81 ? 14.460 -14.752 -20.406 1.00 96.75 81 GLN A C 1
ATOM 614 O O . GLN A 1 81 ? 13.243 -14.661 -20.462 1.00 96.75 81 GLN A O 1
ATOM 619 N N . ALA A 1 82 ? 15.102 -14.874 -19.242 1.00 91.31 82 ALA A N 1
ATOM 620 C CA . ALA A 1 82 ? 14.391 -14.929 -17.968 1.00 91.31 82 ALA A CA 1
ATOM 621 C C . ALA A 1 82 ? 13.604 -13.637 -17.680 1.00 91.31 82 ALA A C 1
ATOM 623 O O . ALA A 1 82 ? 12.506 -13.710 -17.140 1.00 91.31 82 ALA A O 1
ATOM 624 N N . VAL A 1 83 ? 14.130 -12.466 -18.064 1.00 95.00 83 VAL A N 1
ATOM 625 C CA . VAL A 1 83 ? 13.382 -11.197 -17.987 1.00 95.00 83 VAL A CA 1
ATOM 626 C C . VAL A 1 83 ? 12.128 -11.253 -18.869 1.00 95.00 83 VAL A C 1
ATOM 628 O O . VAL A 1 83 ? 11.061 -10.838 -18.426 1.00 95.00 83 VAL A O 1
ATOM 631 N N . LEU A 1 84 ? 12.235 -11.790 -20.091 1.00 92.38 84 LEU A N 1
ATOM 632 C CA . LEU A 1 84 ? 11.105 -11.943 -21.020 1.00 92.38 84 LEU A CA 1
ATOM 633 C C . LEU A 1 84 ? 10.054 -12.935 -20.517 1.00 92.38 84 LEU A C 1
ATOM 635 O O . LEU A 1 84 ? 8.864 -12.654 -20.603 1.00 92.38 84 LEU A O 1
ATOM 639 N N . ASP A 1 85 ? 10.478 -14.062 -19.944 1.00 86.69 85 ASP A N 1
ATOM 640 C CA . ASP A 1 85 ? 9.576 -15.092 -19.408 1.00 86.69 85 ASP A CA 1
ATOM 641 C C . ASP A 1 85 ? 8.683 -14.564 -18.267 1.00 86.69 85 ASP A C 1
ATOM 643 O O . ASP A 1 85 ? 7.641 -15.144 -17.955 1.00 86.69 85 ASP A O 1
ATOM 647 N N . PHE A 1 86 ? 9.093 -13.455 -17.651 1.00 88.31 86 PHE A N 1
ATOM 648 C CA . PHE A 1 86 ? 8.370 -12.733 -16.611 1.00 88.31 86 PHE A CA 1
ATOM 649 C C . PHE A 1 86 ? 7.804 -11.390 -17.099 1.00 88.31 86 PHE A C 1
ATOM 651 O O . PHE A 1 86 ? 7.551 -10.492 -16.299 1.00 88.31 86 PHE A O 1
ATOM 658 N N . ASP A 1 87 ? 7.593 -11.233 -18.408 1.00 88.31 87 ASP A N 1
ATOM 659 C CA . ASP A 1 87 ? 7.019 -10.035 -19.035 1.00 88.31 87 ASP A CA 1
ATOM 660 C C . ASP A 1 87 ? 7.772 -8.729 -18.689 1.00 88.31 87 ASP A C 1
ATOM 662 O O . ASP A 1 87 ? 7.193 -7.642 -18.717 1.00 88.31 87 ASP A O 1
ATOM 666 N N . GLY A 1 88 ? 9.058 -8.818 -18.334 1.00 88.31 88 GLY A N 1
ATOM 667 C CA . GLY A 1 88 ? 9.879 -7.692 -17.892 1.00 88.31 88 GLY A CA 1
ATOM 668 C C . GLY A 1 88 ? 9.819 -7.376 -16.398 1.00 88.31 88 GLY A C 1
ATOM 669 O O . GLY A 1 88 ? 10.544 -6.492 -15.951 1.00 88.31 88 GLY A O 1
ATOM 670 N N . ASP A 1 89 ? 8.999 -8.063 -15.599 1.00 87.88 89 ASP A N 1
ATOM 671 C CA . ASP A 1 89 ? 8.873 -7.758 -14.173 1.00 87.88 89 ASP A CA 1
ATOM 672 C C . ASP A 1 89 ? 10.204 -7.994 -13.428 1.00 87.88 89 ASP A C 1
ATOM 674 O O . ASP A 1 89 ? 10.924 -8.954 -13.716 1.00 87.88 89 ASP A O 1
ATOM 678 N N . PRO A 1 90 ? 10.553 -7.168 -12.420 1.00 89.94 90 PRO A N 1
ATOM 679 C CA . PRO A 1 90 ? 11.675 -7.469 -11.535 1.00 89.94 90 PRO A CA 1
ATOM 680 C C . PRO A 1 90 ? 11.535 -8.867 -10.917 1.00 89.94 90 PRO A C 1
ATOM 682 O O . PRO A 1 90 ? 10.449 -9.230 -10.466 1.00 89.94 90 PRO A O 1
ATOM 685 N N . LEU A 1 91 ? 12.625 -9.631 -10.798 1.00 85.19 91 LEU A N 1
ATOM 686 C CA . LEU A 1 91 ? 12.590 -11.025 -10.327 1.00 85.19 91 LEU A CA 1
ATOM 687 C C . LEU A 1 91 ? 11.939 -11.159 -8.935 1.00 85.19 91 LEU A C 1
ATOM 689 O O . LEU A 1 91 ? 11.220 -12.117 -8.646 1.00 85.19 91 LEU A O 1
ATOM 693 N N . ALA A 1 92 ? 12.134 -10.155 -8.074 1.00 77.88 92 ALA A N 1
ATOM 694 C CA . ALA A 1 92 ? 11.522 -10.086 -6.747 1.00 77.88 92 ALA A CA 1
ATOM 695 C C . ALA A 1 92 ? 9.980 -10.051 -6.776 1.00 77.88 92 ALA A C 1
ATOM 697 O O . ALA A 1 92 ? 9.350 -10.428 -5.786 1.00 77.88 92 ALA A O 1
ATOM 698 N N . SER A 1 93 ? 9.364 -9.642 -7.889 1.00 77.44 93 SER A N 1
ATOM 699 C CA . SER A 1 93 ? 7.909 -9.677 -8.091 1.00 77.44 93 SER A CA 1
ATOM 700 C C . SER A 1 93 ? 7.353 -11.105 -8.156 1.00 77.44 93 SER A C 1
ATOM 702 O O . SER A 1 93 ? 6.178 -11.308 -7.847 1.00 77.44 93 SER A O 1
ATOM 704 N N . HIS A 1 94 ? 8.191 -12.093 -8.493 1.00 71.56 94 HIS A N 1
ATOM 705 C CA . HIS A 1 94 ? 7.803 -13.502 -8.645 1.00 71.56 94 HIS A CA 1
ATOM 706 C C . HIS A 1 94 ? 8.168 -14.379 -7.445 1.00 71.56 94 HIS A C 1
ATOM 708 O O . HIS A 1 94 ? 7.684 -15.508 -7.338 1.00 71.56 94 HIS A O 1
ATOM 714 N N . ALA A 1 95 ? 8.970 -13.874 -6.505 1.00 65.75 95 ALA A N 1
ATOM 715 C CA . ALA A 1 95 ? 9.178 -14.564 -5.241 1.00 65.75 95 ALA A CA 1
ATOM 716 C C . ALA A 1 95 ? 7.845 -14.651 -4.466 1.00 65.75 95 ALA A C 1
ATOM 718 O O . ALA A 1 95 ? 7.080 -13.677 -4.435 1.00 65.75 95 ALA A O 1
ATOM 719 N N . PRO A 1 96 ? 7.539 -15.783 -3.797 1.00 64.31 96 PRO A N 1
ATOM 720 C CA . PRO A 1 96 ? 6.412 -15.822 -2.879 1.00 64.31 96 PRO A CA 1
ATOM 721 C C . PRO A 1 96 ? 6.605 -14.709 -1.842 1.00 64.31 96 PRO A C 1
ATOM 723 O O . PRO A 1 96 ? 7.713 -14.528 -1.328 1.00 64.31 96 PRO A O 1
ATOM 726 N N . PRO A 1 97 ? 5.559 -13.927 -1.535 1.00 69.62 97 PRO A N 1
ATOM 727 C CA . PRO A 1 97 ? 5.724 -12.821 -0.618 1.00 69.62 97 PRO A CA 1
ATOM 728 C C . PRO A 1 97 ? 6.101 -13.370 0.743 1.00 69.62 97 PRO A C 1
ATOM 730 O O . PRO A 1 97 ? 5.443 -14.263 1.278 1.00 69.62 97 PRO A O 1
ATOM 733 N N . VAL A 1 98 ? 7.156 -12.793 1.298 1.00 80.44 98 VAL A N 1
ATOM 734 C CA . VAL A 1 98 ? 7.566 -13.067 2.665 1.00 80.44 98 VAL A CA 1
ATOM 735 C C . VAL A 1 98 ? 6.528 -12.444 3.591 1.00 80.44 98 VAL A C 1
ATOM 737 O O . VAL A 1 98 ? 6.363 -11.222 3.611 1.00 80.44 98 VAL A O 1
ATOM 740 N N . ILE A 1 99 ? 5.818 -13.304 4.313 1.00 88.00 99 ILE A N 1
ATOM 741 C CA . ILE A 1 99 ? 4.880 -12.935 5.370 1.00 88.00 99 ILE A CA 1
ATOM 742 C C . ILE A 1 99 ? 5.683 -12.959 6.669 1.00 88.00 99 ILE A C 1
ATOM 744 O O . ILE A 1 99 ? 6.187 -14.012 7.053 1.00 88.00 99 ILE A O 1
ATOM 748 N N . LEU A 1 100 ? 5.855 -11.796 7.291 1.00 91.44 100 LEU A N 1
ATOM 749 C CA . LEU A 1 100 ? 6.585 -11.657 8.553 1.00 91.44 100 LEU A CA 1
ATOM 750 C C . LEU A 1 100 ? 5.624 -11.808 9.735 1.00 91.44 100 LEU A C 1
ATOM 752 O O . LEU A 1 100 ? 4.424 -11.561 9.597 1.00 91.44 100 LEU A O 1
ATOM 756 N N . GLU A 1 101 ? 6.140 -12.214 10.889 1.00 91.44 101 GLU A N 1
ATOM 757 C CA . GLU A 1 101 ? 5.402 -12.174 12.152 1.00 91.44 101 GLU A CA 1
ATOM 758 C C . GLU A 1 101 ? 5.694 -10.851 12.873 1.00 91.44 101 GLU A C 1
ATOM 760 O O . GLU A 1 101 ? 6.867 -10.500 13.001 1.00 91.44 101 GLU A O 1
ATOM 765 N N . PRO A 1 102 ? 4.672 -10.101 13.336 1.00 89.31 102 PRO A N 1
ATOM 766 C CA . PRO A 1 102 ? 4.901 -8.900 14.126 1.00 89.31 102 PRO A CA 1
ATOM 767 C C . PRO A 1 102 ? 5.642 -9.243 15.416 1.00 89.31 102 PRO A C 1
ATOM 769 O O . PRO A 1 102 ? 5.148 -10.032 16.221 1.00 89.31 102 PRO A O 1
ATOM 772 N N . GLU A 1 103 ? 6.786 -8.601 15.634 1.00 88.44 103 GLU A N 1
ATOM 773 C CA . GLU A 1 103 ? 7.581 -8.768 16.855 1.00 88.44 103 GLU A CA 1
ATOM 774 C C . GLU A 1 103 ? 6.961 -8.042 18.059 1.00 88.44 103 GLU A C 1
ATOM 776 O O . GLU A 1 103 ? 7.218 -8.405 19.206 1.00 88.44 103 GLU A O 1
ATOM 781 N N . LYS A 1 104 ? 6.120 -7.025 17.815 1.00 87.81 104 LYS A N 1
ATOM 782 C CA . LYS A 1 104 ? 5.468 -6.267 18.888 1.00 87.81 104 LYS A CA 1
ATOM 783 C C . LYS A 1 104 ? 4.495 -7.140 19.694 1.00 87.81 104 LYS A C 1
ATOM 785 O O . LYS A 1 104 ? 3.667 -7.854 19.098 1.00 87.81 104 LYS A O 1
ATOM 790 N N . PRO A 1 105 ? 4.532 -7.042 21.039 1.00 86.38 105 PRO A N 1
ATOM 791 C CA . PRO A 1 105 ? 3.564 -7.716 21.886 1.00 86.38 105 PRO A CA 1
ATOM 792 C C . PRO A 1 105 ? 2.152 -7.199 21.598 1.00 86.38 105 PRO A C 1
ATOM 794 O O . PRO A 1 105 ? 1.947 -6.130 21.022 1.00 86.38 105 PRO A O 1
ATOM 797 N N . ARG A 1 106 ? 1.156 -7.997 21.979 1.00 91.12 106 ARG A N 1
ATOM 798 C CA . ARG A 1 106 ? -0.225 -7.516 22.034 1.00 91.12 106 ARG A CA 1
ATOM 799 C C . ARG A 1 106 ? -0.412 -6.701 23.309 1.00 91.12 106 ARG A C 1
ATOM 801 O O . ARG A 1 106 ? 0.241 -6.982 24.306 1.00 91.12 106 ARG A O 1
ATOM 808 N N . PHE A 1 107 ? -1.319 -5.737 23.264 1.00 90.31 107 PHE A N 1
ATOM 809 C CA . PHE A 1 107 ? -1.729 -4.942 24.417 1.00 90.31 107 PHE A CA 1
ATOM 810 C C . PHE A 1 107 ? -3.162 -5.276 24.833 1.00 90.31 107 PHE A C 1
ATOM 812 O O . PHE A 1 107 ? -3.955 -5.797 24.040 1.00 90.31 107 PHE A O 1
ATOM 819 N N . GLU A 1 108 ? -3.504 -4.923 26.068 1.00 91.25 108 GLU A N 1
ATOM 820 C CA . GLU A 1 108 ? -4.862 -5.068 26.587 1.00 91.25 108 GLU A CA 1
ATOM 821 C C . GLU A 1 108 ? -5.861 -4.191 25.801 1.00 91.25 108 GLU A C 1
ATOM 823 O O . GLU A 1 108 ? -5.572 -3.029 25.467 1.00 91.25 108 GLU A O 1
ATOM 828 N N . PRO A 1 109 ? -7.051 -4.720 25.458 1.00 92.88 109 PRO A N 1
ATOM 829 C CA . PRO A 1 109 ? -8.060 -3.946 24.760 1.00 92.88 109 PRO A CA 1
ATOM 830 C C . PRO A 1 109 ? -8.720 -2.937 25.705 1.00 92.88 109 PRO A C 1
ATOM 832 O O . PRO A 1 109 ? -8.937 -3.198 26.887 1.00 92.88 109 PRO A O 1
ATOM 835 N N . LEU A 1 110 ? -9.117 -1.784 25.162 1.00 89.81 110 LEU A N 1
ATOM 836 C CA . LEU A 1 110 ? -9.958 -0.838 25.895 1.00 89.81 110 LEU A CA 1
ATOM 837 C C . LEU A 1 110 ? -11.337 -1.447 26.197 1.00 89.81 110 LEU A C 1
ATOM 839 O O . LEU A 1 110 ? -11.780 -2.348 25.473 1.00 89.81 110 LEU A O 1
ATOM 843 N N . PRO A 1 111 ? -12.063 -0.923 27.204 1.00 93.12 111 PRO A N 1
ATOM 844 C CA . PRO A 1 111 ? -13.479 -1.216 27.362 1.00 93.12 111 PRO A CA 1
ATOM 845 C C . PRO A 1 111 ? -14.229 -0.942 26.055 1.00 93.12 111 PRO A C 1
ATOM 847 O O . PRO A 1 111 ? -14.172 0.161 25.504 1.00 93.12 111 PRO A O 1
ATOM 850 N N . HIS A 1 112 ? -14.923 -1.961 25.561 1.00 95.31 112 HIS A N 1
ATOM 851 C CA . HIS A 1 112 ? -15.603 -1.940 24.275 1.00 95.31 112 HIS A CA 1
ATOM 852 C C . HIS A 1 112 ? -17.040 -2.433 24.414 1.00 95.31 112 HIS A C 1
ATOM 854 O O . HIS A 1 112 ? -17.359 -3.237 25.287 1.00 95.31 112 HIS A O 1
ATOM 860 N N . VAL A 1 113 ? -17.920 -1.939 23.543 1.00 96.62 113 VAL A N 1
ATOM 861 C CA . VAL A 1 113 ? -19.360 -2.239 23.611 1.00 96.62 113 VAL A CA 1
ATOM 862 C C . VAL A 1 113 ? -19.741 -3.590 22.996 1.00 96.62 113 VAL A C 1
ATOM 864 O O . VAL A 1 113 ? -20.872 -4.036 23.174 1.00 96.62 113 VAL A O 1
ATOM 867 N N . GLY A 1 114 ? -18.834 -4.239 22.261 1.00 97.62 114 GLY A N 1
ATOM 868 C CA . GLY A 1 114 ? -19.094 -5.521 21.613 1.00 97.62 114 GLY A CA 1
ATOM 869 C C . GLY A 1 114 ? -17.943 -5.990 20.728 1.00 97.62 114 GLY A C 1
ATOM 870 O O . GLY A 1 114 ? -16.790 -5.636 20.945 1.00 97.62 114 GLY A O 1
ATOM 871 N N . GLU A 1 115 ? -18.260 -6.795 19.719 1.00 98.00 115 GLU A N 1
ATOM 872 C CA . GLU A 1 115 ? -17.282 -7.332 18.774 1.00 98.00 115 GLU A CA 1
ATOM 873 C C . GLU A 1 115 ? -17.755 -7.096 17.344 1.00 98.00 115 GLU A C 1
ATOM 875 O O . GLU A 1 115 ? -18.831 -7.547 16.942 1.00 98.00 115 GLU A O 1
ATOM 880 N N . ILE A 1 116 ? -16.921 -6.440 16.542 1.00 98.12 116 ILE A N 1
ATOM 881 C CA . ILE A 1 116 ? -17.154 -6.341 15.104 1.00 98.12 116 ILE A CA 1
ATOM 882 C C . ILE A 1 116 ? -16.506 -7.555 14.446 1.00 98.12 116 ILE A C 1
ATOM 884 O O . ILE A 1 116 ? -15.347 -7.871 14.712 1.00 98.12 116 ILE A O 1
ATOM 888 N N . ARG A 1 117 ? -17.249 -8.244 13.574 1.00 98.31 117 ARG A N 1
ATOM 889 C CA . ARG A 1 117 ? -16.804 -9.490 12.937 1.00 98.31 117 ARG A CA 1
ATOM 890 C C . ARG A 1 117 ? -16.730 -9.372 11.414 1.00 98.31 117 ARG A C 1
ATOM 892 O O . ARG A 1 117 ? -17.579 -8.741 10.786 1.00 98.31 117 ARG A O 1
ATOM 899 N N . GLN A 1 118 ? -15.714 -10.005 10.828 1.00 96.75 118 GLN A N 1
ATOM 900 C CA . GLN A 1 118 ? -15.412 -10.007 9.397 1.00 96.75 118 GLN A CA 1
ATOM 901 C C . GLN A 1 118 ? -15.681 -11.355 8.728 1.00 96.75 118 GLN A C 1
ATOM 903 O O . GLN A 1 118 ? -15.202 -12.403 9.169 1.00 96.75 118 GLN A O 1
ATOM 908 N N . GLY A 1 119 ? -16.347 -11.299 7.573 1.00 92.62 119 GLY A N 1
ATOM 909 C CA . GLY A 1 119 ? -16.623 -12.452 6.720 1.00 92.62 119 GLY A CA 1
ATOM 910 C C . GLY A 1 119 ? -17.627 -13.437 7.324 1.00 92.62 119 GLY A C 1
ATOM 911 O O . GLY A 1 119 ? -18.036 -13.323 8.475 1.00 92.62 119 GLY A O 1
ATOM 912 N N . SER A 1 120 ? -18.016 -14.442 6.539 1.00 91.19 120 SER A N 1
ATOM 913 C CA . SER A 1 120 ? -18.979 -15.470 6.965 1.00 91.19 120 SER A CA 1
ATOM 914 C C . SER A 1 120 ? -18.479 -16.334 8.126 1.00 91.19 120 SER A C 1
ATOM 916 O O . SER A 1 120 ? -19.284 -16.841 8.896 1.00 91.19 120 SER A O 1
ATOM 918 N N . ALA A 1 121 ? -17.160 -16.476 8.274 1.00 92.56 121 ALA A N 1
ATOM 919 C CA . ALA A 1 121 ? -16.539 -17.179 9.395 1.00 92.56 121 ALA A CA 1
ATOM 920 C C . ALA A 1 121 ? -16.494 -16.347 10.694 1.00 92.56 121 ALA A C 1
ATOM 922 O O . ALA A 1 121 ? -16.124 -16.876 11.738 1.00 92.56 121 ALA A O 1
ATOM 923 N N . GLY A 1 122 ? -16.859 -15.060 10.649 1.00 95.88 122 GLY A N 1
ATOM 924 C CA . GLY A 1 122 ? -17.044 -14.237 11.841 1.00 95.88 122 GLY A CA 1
ATOM 925 C C . GLY A 1 122 ? -15.760 -13.888 12.599 1.00 95.88 122 GLY A C 1
ATOM 926 O O . GLY A 1 122 ? -15.782 -13.869 13.830 1.00 95.88 122 GLY A O 1
ATOM 927 N N . TYR A 1 123 ? -14.657 -13.602 11.902 1.00 97.69 123 TYR A N 1
ATOM 928 C CA . TYR A 1 123 ? -13.390 -13.210 12.536 1.00 97.69 123 TYR A CA 1
ATOM 929 C C . TYR A 1 123 ? -13.557 -11.906 13.318 1.00 97.69 123 TYR A C 1
ATOM 931 O O . TYR A 1 123 ? -13.876 -10.886 12.711 1.00 97.69 123 TYR A O 1
ATOM 939 N N . VAL A 1 124 ? -13.340 -11.924 14.634 1.00 98.50 124 VAL A N 1
ATOM 940 C CA . VAL A 1 124 ? -13.356 -10.700 15.452 1.00 98.50 124 VAL A CA 1
ATOM 941 C C . VAL A 1 124 ? -12.248 -9.771 14.973 1.00 98.50 124 VAL A C 1
ATOM 943 O O . VAL A 1 124 ? -11.126 -10.215 14.733 1.00 98.50 124 VAL A O 1
ATOM 946 N N . ILE A 1 125 ? -12.571 -8.492 14.803 1.00 98.56 125 ILE A N 1
ATOM 947 C CA . ILE A 1 125 ? -11.571 -7.469 14.526 1.00 98.56 125 ILE A CA 1
ATOM 948 C C . ILE A 1 125 ? -10.841 -7.167 15.829 1.00 98.56 125 ILE A C 1
ATOM 950 O O . ILE A 1 125 ? -11.417 -6.566 16.737 1.00 98.56 125 ILE A O 1
ATOM 954 N N . ASP A 1 126 ? -9.580 -7.583 15.895 1.00 97.94 126 ASP A N 1
ATOM 955 C CA . ASP A 1 126 ? -8.699 -7.406 17.051 1.00 97.94 126 ASP A CA 1
ATOM 956 C C . ASP A 1 126 ? -7.438 -6.591 16.723 1.00 97.94 126 ASP A C 1
ATOM 958 O O . ASP A 1 126 ? -6.637 -6.282 17.603 1.00 97.94 126 ASP A O 1
ATOM 962 N N . THR A 1 127 ? -7.250 -6.242 15.452 1.00 98.06 127 THR A N 1
ATOM 963 C CA . THR A 1 127 ? -6.024 -5.628 14.955 1.00 98.06 127 THR A CA 1
ATOM 964 C C . THR A 1 127 ? -6.351 -4.446 14.051 1.00 98.06 127 THR A C 1
ATOM 966 O O . THR A 1 127 ? -7.251 -4.516 13.212 1.00 98.06 127 THR A O 1
ATOM 969 N N . ILE A 1 128 ? -5.581 -3.365 14.170 1.00 98.31 128 ILE A N 1
ATOM 970 C CA . ILE A 1 128 ? -5.578 -2.256 13.210 1.00 98.31 128 ILE A CA 1
ATOM 971 C C . ILE A 1 128 ? -4.228 -2.224 12.495 1.00 98.31 128 ILE A C 1
ATOM 973 O O . ILE A 1 128 ? -3.177 -2.284 13.128 1.00 98.31 128 ILE A O 1
ATOM 977 N N . CYS A 1 129 ? -4.256 -2.117 11.169 1.00 98.44 129 CYS A N 1
ATOM 978 C CA . CYS A 1 129 ? -3.071 -1.996 10.332 1.00 98.44 129 CYS A CA 1
ATOM 979 C C . CYS A 1 129 ? -3.086 -0.662 9.575 1.00 98.44 129 CYS A C 1
ATOM 981 O O . CYS A 1 129 ? -4.023 -0.402 8.812 1.00 98.44 129 CYS A O 1
ATOM 983 N N . LEU A 1 130 ? -2.053 0.159 9.772 1.00 98.56 130 LEU A N 1
ATOM 984 C CA . LEU A 1 130 ? -1.853 1.440 9.094 1.00 98.56 130 LEU A CA 1
ATOM 985 C C . LEU A 1 130 ? -1.110 1.255 7.767 1.00 98.56 130 LEU A C 1
ATOM 987 O O . LEU A 1 130 ? -0.145 0.487 7.676 1.00 98.56 130 LEU A O 1
ATOM 991 N N . HIS A 1 131 ? -1.570 1.977 6.743 1.00 98.62 131 HIS A N 1
ATOM 992 C CA . HIS A 1 131 ? -1.024 1.956 5.386 1.00 98.62 131 HIS A CA 1
ATOM 993 C C . HIS A 1 131 ? -0.778 3.367 4.855 1.00 98.62 131 HIS A C 1
ATOM 995 O O . HIS A 1 131 ? -1.463 4.304 5.250 1.00 98.62 131 HIS A O 1
ATOM 1001 N N . CYS A 1 132 ? 0.127 3.485 3.887 1.00 98.06 132 CYS A N 1
ATOM 1002 C CA . CYS A 1 132 ? 0.247 4.626 2.981 1.00 98.06 132 CYS A CA 1
ATOM 1003 C C . CYS A 1 132 ? -0.221 4.240 1.568 1.00 98.06 132 CYS A C 1
ATOM 1005 O O . CYS A 1 132 ? -0.309 3.049 1.242 1.00 98.06 132 CYS A O 1
ATOM 1007 N N . ALA A 1 133 ? -0.507 5.221 0.712 1.00 94.56 133 ALA A N 1
ATOM 1008 C CA . ALA A 1 133 ? -0.989 4.973 -0.649 1.00 94.56 133 ALA A CA 1
ATOM 1009 C C . ALA A 1 133 ? 0.130 4.646 -1.648 1.00 94.56 133 ALA A C 1
ATOM 1011 O O . ALA A 1 133 ? -0.155 4.071 -2.701 1.00 94.56 133 ALA A O 1
ATOM 1012 N N . ALA A 1 134 ? 1.383 4.946 -1.299 1.00 91.31 134 ALA A N 1
ATOM 1013 C CA . ALA A 1 134 ? 2.549 4.861 -2.176 1.00 91.31 134 ALA A CA 1
ATOM 1014 C C . ALA A 1 134 ? 2.366 5.685 -3.466 1.00 91.31 134 ALA A C 1
ATOM 1016 O O . ALA A 1 134 ? 2.671 5.234 -4.573 1.00 91.31 134 ALA A O 1
ATOM 1017 N N . VAL A 1 135 ? 1.836 6.896 -3.312 1.00 86.56 135 VAL A N 1
ATOM 1018 C CA . VAL A 1 135 ? 1.629 7.888 -4.368 1.00 86.56 135 VAL A CA 1
ATOM 1019 C C . VAL A 1 135 ? 2.657 9.021 -4.243 1.00 86.56 135 VAL A C 1
ATOM 1021 O O . VAL A 1 135 ? 3.230 9.232 -3.175 1.00 86.56 135 VAL A O 1
ATOM 1024 N N . PRO A 1 136 ? 2.924 9.788 -5.317 1.00 90.69 136 PRO A N 1
ATOM 1025 C CA . PRO A 1 136 ? 3.720 11.007 -5.196 1.00 90.69 136 PRO A CA 1
ATOM 1026 C C . PRO A 1 136 ? 3.112 11.964 -4.160 1.00 90.69 136 PRO A C 1
ATOM 1028 O O . PRO A 1 136 ? 1.901 12.150 -4.172 1.00 90.69 136 PRO A O 1
ATOM 1031 N N . GLY A 1 137 ? 3.919 12.650 -3.345 1.00 87.06 137 GLY A N 1
ATOM 1032 C CA . GLY A 1 137 ? 3.398 13.507 -2.261 1.00 87.06 137 GLY A CA 1
ATOM 1033 C C . GLY A 1 137 ? 2.412 14.596 -2.713 1.00 87.06 137 GLY A C 1
ATOM 1034 O O . GLY A 1 137 ? 1.463 14.923 -2.019 1.00 87.06 137 GLY A O 1
ATOM 1035 N N . ARG A 1 138 ? 2.547 15.095 -3.948 1.00 90.06 138 ARG A N 1
ATOM 1036 C CA . ARG A 1 138 ? 1.609 16.074 -4.536 1.00 90.06 138 ARG A CA 1
ATOM 1037 C C . ARG A 1 138 ? 0.374 15.464 -5.212 1.00 90.06 138 ARG A C 1
ATOM 1039 O O . ARG A 1 138 ? -0.389 16.190 -5.839 1.00 90.06 138 ARG A O 1
ATOM 1046 N N . TRP A 1 139 ? 0.194 14.145 -5.167 1.00 93.69 139 TRP A N 1
ATOM 1047 C CA . TRP A 1 139 ? -0.849 13.434 -5.919 1.00 93.69 139 TRP A CA 1
ATOM 1048 C C . TRP A 1 139 ? -2.272 13.824 -5.504 1.00 93.69 139 TRP A C 1
ATOM 1050 O O . TRP A 1 139 ? -3.189 13.703 -6.315 1.00 93.69 139 TRP A O 1
ATOM 1060 N N . HIS A 1 140 ? -2.468 14.294 -4.273 1.00 94.50 140 HIS A N 1
ATOM 1061 C CA . HIS A 1 140 ? -3.778 14.679 -3.750 1.00 94.50 140 HIS A CA 1
ATOM 1062 C C . HIS A 1 140 ? -4.202 16.118 -4.110 1.00 94.50 140 HIS A C 1
ATOM 1064 O O . HIS A 1 140 ? -5.378 16.439 -3.991 1.00 94.50 140 HIS A O 1
ATOM 1070 N N . MET A 1 141 ? -3.268 16.994 -4.506 1.00 92.06 141 MET A N 1
ATOM 1071 C CA . MET A 1 141 ? -3.447 18.461 -4.504 1.00 92.06 141 MET A CA 1
ATOM 1072 C C . MET A 1 141 ? -4.556 18.986 -5.427 1.00 92.06 141 MET A C 1
ATOM 1074 O O . MET A 1 141 ? -5.083 20.070 -5.204 1.00 92.06 141 MET A O 1
ATOM 1078 N N . ASP A 1 142 ? -4.890 18.241 -6.474 1.00 92.31 142 ASP A N 1
ATOM 1079 C CA . ASP A 1 142 ? -5.891 18.575 -7.489 1.00 92.31 142 ASP A CA 1
ATOM 1080 C C . ASP A 1 142 ? -7.196 17.778 -7.320 1.00 92.31 142 ASP A C 1
ATOM 1082 O O . ASP A 1 142 ? -7.999 17.712 -8.249 1.00 92.31 142 ASP A O 1
ATOM 1086 N N . LYS A 1 143 ? -7.397 17.128 -6.166 1.00 96.75 143 LYS A N 1
ATOM 1087 C CA . LYS A 1 143 ? -8.521 16.219 -5.913 1.00 96.75 143 LYS A CA 1
ATOM 1088 C C . LYS A 1 143 ? -9.259 16.601 -4.641 1.00 96.75 143 LYS A C 1
ATOM 1090 O O . LYS A 1 143 ? -8.660 16.862 -3.605 1.00 96.75 143 LYS A O 1
ATOM 1095 N N . SER A 1 144 ? -10.579 16.517 -4.698 1.00 98.38 144 SER A N 1
ATOM 1096 C CA . SER A 1 144 ? -11.419 16.396 -3.510 1.00 98.38 144 SER A CA 1
ATOM 1097 C C . SER A 1 144 ? -11.216 15.040 -2.818 1.00 98.38 144 SER A C 1
ATOM 1099 O O . SER A 1 144 ? -10.798 14.054 -3.433 1.00 98.38 144 SER A O 1
ATOM 1101 N N . ASN A 1 145 ? -11.621 14.932 -1.552 1.00 98.56 145 ASN A N 1
ATOM 1102 C CA . ASN A 1 145 ? -11.579 13.669 -0.800 1.00 98.56 145 ASN A CA 1
ATOM 1103 C C . ASN A 1 145 ? -12.405 12.550 -1.460 1.00 98.56 145 ASN A C 1
ATOM 1105 O O . ASN A 1 145 ? -12.034 11.371 -1.429 1.00 98.56 145 ASN A O 1
ATOM 1109 N N . GLY A 1 146 ? -13.510 12.909 -2.123 1.00 98.44 146 GLY A N 1
ATOM 1110 C CA . GLY A 1 146 ? -14.302 11.977 -2.928 1.00 98.44 146 GLY A CA 1
ATOM 1111 C C . GLY A 1 146 ? -13.536 11.441 -4.142 1.00 98.44 146 GLY A C 1
ATOM 1112 O O . GLY A 1 146 ? -13.598 10.243 -4.441 1.00 98.44 146 GLY A O 1
ATOM 1113 N N . GLU A 1 147 ? -12.770 12.297 -4.819 1.00 98.06 147 GLU A N 1
ATOM 1114 C CA . GLU A 1 147 ? -11.928 11.911 -5.956 1.00 98.06 147 GLU A CA 1
ATOM 1115 C C . GLU A 1 147 ? -10.723 11.077 -5.527 1.00 98.06 147 GLU A C 1
ATOM 1117 O O . GLU A 1 147 ? -10.397 10.105 -6.212 1.00 98.06 147 GLU A O 1
ATOM 1122 N N . ILE A 1 148 ? -10.119 11.385 -4.375 1.00 98.19 148 ILE A N 1
ATOM 1123 C CA . ILE A 1 148 ? -9.070 10.571 -3.748 1.00 98.19 148 ILE A CA 1
ATOM 1124 C C . ILE A 1 148 ? -9.583 9.149 -3.499 1.00 98.19 148 ILE A C 1
ATOM 1126 O O . ILE A 1 148 ? -9.011 8.186 -4.018 1.00 98.19 148 ILE A O 1
ATOM 1130 N N . ALA A 1 149 ? -10.699 9.001 -2.776 1.00 98.19 149 ALA A N 1
ATOM 1131 C CA . ALA A 1 149 ? -11.276 7.690 -2.476 1.00 98.19 149 ALA A CA 1
ATOM 1132 C C . ALA A 1 149 ? -11.642 6.915 -3.754 1.00 98.19 149 ALA A C 1
ATOM 1134 O O . ALA A 1 149 ? -11.338 5.726 -3.881 1.00 98.19 149 ALA A O 1
ATOM 1135 N N . SER A 1 150 ? -12.230 7.603 -4.737 1.00 97.19 150 SER A N 1
ATOM 1136 C CA . SER A 1 150 ? -12.573 7.012 -6.034 1.00 97.19 150 SER A CA 1
ATOM 1137 C C . SER A 1 150 ? -11.335 6.560 -6.810 1.00 97.19 150 SER A C 1
ATOM 1139 O O . SER A 1 150 ? -11.359 5.518 -7.466 1.00 97.19 150 SER A O 1
ATOM 1141 N N . ALA A 1 151 ? -10.238 7.317 -6.747 1.00 95.81 151 ALA A N 1
ATOM 1142 C CA . ALA A 1 151 ? -8.993 6.958 -7.407 1.00 95.81 151 ALA A CA 1
ATOM 1143 C C . ALA A 1 151 ? -8.334 5.736 -6.754 1.00 95.81 151 ALA A C 1
ATOM 1145 O O . ALA A 1 151 ? -7.965 4.812 -7.477 1.00 95.81 151 ALA A O 1
ATOM 1146 N N . ILE A 1 152 ? -8.283 5.667 -5.418 1.00 97.75 152 ILE A N 1
ATOM 1147 C CA . ILE A 1 152 ? -7.814 4.474 -4.691 1.00 97.75 152 ILE A CA 1
ATOM 1148 C C . ILE A 1 152 ? -8.661 3.247 -5.046 1.00 97.75 152 ILE A C 1
ATOM 1150 O O . ILE A 1 152 ? -8.124 2.171 -5.318 1.00 97.75 152 ILE A O 1
ATOM 1154 N N . HIS A 1 153 ? -9.988 3.398 -5.107 1.00 97.50 153 HIS A N 1
ATOM 1155 C CA . HIS A 1 153 ? -10.867 2.308 -5.523 1.00 97.50 153 HIS A CA 1
ATOM 1156 C C . HIS A 1 153 ? -10.540 1.834 -6.947 1.00 97.50 153 HIS A C 1
ATOM 1158 O O . HIS A 1 153 ? -10.396 0.632 -7.168 1.00 97.50 153 HIS A O 1
ATOM 1164 N N . ARG A 1 154 ? -10.336 2.749 -7.904 1.00 94.38 154 ARG A N 1
ATOM 1165 C CA . ARG A 1 154 ? -9.945 2.400 -9.282 1.00 94.38 154 ARG A CA 1
ATOM 1166 C C . ARG A 1 154 ? -8.574 1.726 -9.366 1.00 94.38 154 ARG A C 1
ATOM 1168 O O . ARG A 1 154 ? -8.447 0.753 -10.102 1.00 94.38 154 ARG A O 1
ATOM 1175 N N . MET A 1 155 ? -7.579 2.181 -8.600 1.00 90.56 155 MET A N 1
ATOM 1176 C CA . MET A 1 155 ? -6.245 1.555 -8.548 1.00 90.56 155 MET A CA 1
ATOM 1177 C C . MET A 1 155 ? -6.314 0.079 -8.138 1.00 90.56 155 MET A C 1
ATOM 1179 O O . MET A 1 155 ? -5.501 -0.734 -8.570 1.00 90.56 155 MET A O 1
ATOM 1183 N N . HIS A 1 156 ? -7.294 -0.294 -7.319 1.00 94.31 156 HIS A N 1
ATOM 1184 C CA . HIS A 1 156 ? -7.502 -1.683 -6.924 1.00 94.31 156 HIS A CA 1
ATOM 1185 C C . HIS A 1 156 ? -8.418 -2.454 -7.879 1.00 94.31 156 HIS A C 1
ATOM 1187 O O . HIS A 1 156 ? -8.135 -3.610 -8.187 1.00 94.31 156 HIS A O 1
ATOM 1193 N N . THR A 1 157 ? -9.490 -1.836 -8.369 1.00 94.06 157 THR A N 1
ATOM 1194 C CA . THR A 1 157 ? -10.571 -2.559 -9.061 1.00 94.06 157 THR A CA 1
ATOM 1195 C C . THR A 1 157 ? -10.459 -2.597 -10.577 1.00 94.06 157 THR A C 1
ATOM 1197 O O . THR A 1 157 ? -10.942 -3.546 -11.193 1.00 94.06 157 THR A O 1
ATOM 1200 N N . LEU A 1 158 ? -9.804 -1.614 -11.208 1.00 81.50 158 LEU A N 1
ATOM 1201 C CA . LEU A 1 158 ? -9.586 -1.663 -12.652 1.00 81.50 158 LEU A CA 1
ATOM 1202 C C . LEU A 1 158 ? -8.766 -2.907 -13.024 1.00 81.50 158 LEU A C 1
ATOM 1204 O O . LEU A 1 158 ? -7.909 -3.325 -12.244 1.00 81.50 158 LEU A O 1
ATOM 1208 N N . PRO A 1 159 ? -8.993 -3.511 -14.202 1.00 80.06 159 PRO A N 1
ATOM 1209 C CA . PRO A 1 159 ? -8.176 -4.633 -14.646 1.00 80.06 159 PRO A CA 1
ATOM 1210 C C . PRO A 1 159 ? -6.710 -4.202 -14.837 1.00 80.06 159 PRO A C 1
ATOM 1212 O O . PRO A 1 159 ? -6.454 -3.017 -15.092 1.00 80.06 159 PRO A O 1
ATOM 1215 N N . PRO A 1 160 ? -5.748 -5.144 -14.801 1.00 72.75 160 PRO A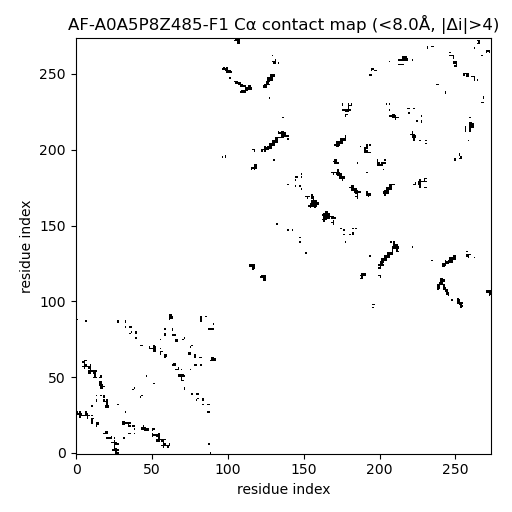 N 1
ATOM 1216 C CA . PRO A 1 160 ? -4.337 -4.853 -15.069 1.00 72.75 160 PRO A CA 1
ATOM 1217 C C . PRO A 1 160 ? -4.096 -4.107 -16.387 1.00 72.75 160 PRO A C 1
ATOM 1219 O O . PRO A 1 160 ? -3.294 -3.178 -16.432 1.00 72.75 160 PRO A O 1
ATOM 1222 N N . SER A 1 161 ? -4.880 -4.408 -17.430 1.00 74.19 161 SER A N 1
ATOM 1223 C CA . SER A 1 161 ? -4.839 -3.711 -18.726 1.00 74.19 161 SER A CA 1
ATOM 1224 C C . SER A 1 161 ? -5.178 -2.214 -18.660 1.00 74.19 161 SER A C 1
ATOM 1226 O O . SER A 1 161 ? -4.897 -1.477 -19.600 1.00 74.19 161 SER A O 1
ATOM 1228 N N . LYS A 1 162 ? -5.775 -1.750 -17.557 1.00 70.88 162 LYS A N 1
ATOM 1229 C CA . LYS A 1 162 ? -6.080 -0.340 -17.267 1.00 70.88 162 LYS A CA 1
ATOM 1230 C C . LYS A 1 162 ? -5.303 0.190 -16.053 1.00 70.88 162 LYS A C 1
ATOM 1232 O O . LYS A 1 162 ? -5.682 1.212 -15.488 1.00 70.88 162 LYS A O 1
ATOM 1237 N N . GLY A 1 163 ? -4.244 -0.508 -15.640 1.00 68.31 163 GLY A N 1
ATOM 1238 C CA . GLY A 1 163 ? -3.361 -0.095 -14.547 1.00 68.31 163 GLY A CA 1
ATOM 1239 C C . GLY A 1 163 ? -3.890 -0.361 -13.134 1.00 68.31 163 GLY A C 1
ATOM 1240 O O . GLY A 1 163 ? -3.335 0.189 -12.186 1.00 68.31 163 GLY A O 1
ATOM 1241 N N . GLY A 1 164 ? -4.945 -1.168 -12.972 1.00 79.88 164 GLY A N 1
ATOM 1242 C CA . GLY A 1 164 ? -5.420 -1.602 -11.654 1.00 79.88 164 GLY A CA 1
ATOM 1243 C C . GLY A 1 164 ? -5.025 -3.042 -11.307 1.00 79.88 164 GLY A C 1
ATOM 1244 O O . GLY A 1 164 ? -4.190 -3.647 -11.975 1.00 79.88 164 GLY A O 1
ATOM 1245 N N . ARG A 1 165 ? -5.625 -3.609 -10.253 1.00 79.75 165 ARG A N 1
ATOM 1246 C CA . ARG A 1 165 ? -5.324 -4.975 -9.771 1.00 79.75 165 ARG A CA 1
ATOM 1247 C C . ARG A 1 165 ? -6.400 -6.018 -10.095 1.00 79.75 165 ARG A C 1
ATOM 1249 O O . ARG A 1 165 ? -6.218 -7.189 -9.778 1.00 79.75 165 ARG A O 1
ATOM 1256 N N . GLY A 1 166 ? -7.521 -5.611 -10.688 1.00 83.69 166 GLY A N 1
ATOM 1257 C CA . GLY A 1 166 ? -8.665 -6.479 -10.984 1.00 83.69 166 GLY A CA 1
ATOM 1258 C C . GLY A 1 166 ? -9.391 -7.000 -9.740 1.00 83.69 166 GLY A C 1
ATOM 1259 O O . GLY A 1 166 ? -10.047 -8.037 -9.799 1.00 83.69 166 GLY A O 1
ATOM 1260 N N . TRP A 1 167 ? -9.246 -6.333 -8.593 1.00 91.56 167 TRP A N 1
ATOM 1261 C CA . TRP A 1 167 ? -9.911 -6.744 -7.359 1.00 91.56 167 TRP A CA 1
ATOM 1262 C C . TRP A 1 167 ? -11.396 -6.386 -7.386 1.00 91.56 167 TRP A C 1
ATOM 1264 O O . TRP A 1 167 ? -11.816 -5.448 -8.054 1.00 91.56 167 TRP A O 1
ATOM 1274 N N . SER A 1 168 ? -12.205 -7.096 -6.601 1.00 92.75 168 SER A N 1
ATOM 1275 C CA . SER A 1 168 ? -13.639 -6.800 -6.503 1.00 92.75 168 SER A CA 1
A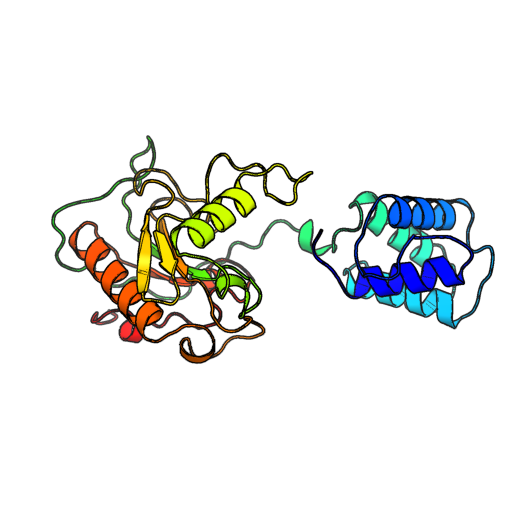TOM 1276 C C . SER A 1 168 ? -13.945 -5.500 -5.749 1.00 92.75 168 SER A C 1
ATOM 1278 O O . SER A 1 168 ? -15.061 -5.006 -5.824 1.00 92.75 168 SER A O 1
ATOM 1280 N N . ASP A 1 169 ? -13.000 -5.010 -4.940 1.00 95.81 169 ASP A N 1
ATOM 1281 C CA . ASP A 1 169 ? -13.139 -3.804 -4.119 1.00 95.81 169 ASP A CA 1
ATOM 1282 C C . ASP A 1 169 ? -11.756 -3.325 -3.636 1.00 95.81 169 ASP A C 1
ATOM 1284 O O . ASP A 1 169 ? -10.786 -4.090 -3.644 1.00 95.81 169 ASP A O 1
ATOM 1288 N N . THR A 1 170 ? -11.666 -2.098 -3.125 1.00 96.25 170 THR A N 1
ATOM 1289 C CA . THR A 1 170 ? -10.462 -1.581 -2.463 1.00 96.25 170 THR A CA 1
ATOM 1290 C C . THR A 1 170 ? -10.074 -2.416 -1.243 1.00 96.25 170 THR A C 1
ATOM 1292 O O . THR A 1 170 ? -10.942 -2.951 -0.563 1.00 96.25 170 THR A O 1
ATOM 1295 N N . GLY A 1 171 ? -8.777 -2.565 -0.959 1.00 96.00 171 GLY A N 1
ATOM 1296 C CA . GLY A 1 171 ? -8.279 -3.391 0.147 1.00 96.00 171 GLY A CA 1
ATOM 1297 C C . GLY A 1 171 ? -8.427 -2.790 1.549 1.00 96.00 171 GLY A C 1
ATOM 1298 O O . GLY A 1 171 ? -8.176 -3.502 2.523 1.00 96.00 171 GLY A O 1
ATOM 1299 N N . TYR A 1 172 ? -8.837 -1.524 1.653 1.00 98.56 172 TYR A N 1
ATOM 1300 C CA . TYR A 1 172 ? -8.858 -0.745 2.896 1.00 98.56 172 TYR A CA 1
ATOM 1301 C C . TYR A 1 172 ? -10.279 -0.482 3.391 1.00 98.56 172 TYR A C 1
ATOM 1303 O O . TYR A 1 172 ? -11.193 -0.330 2.584 1.00 98.56 172 TYR A O 1
ATOM 1311 N N . HIS A 1 173 ? -10.453 -0.383 4.709 1.00 98.81 173 HIS A N 1
ATOM 1312 C CA . HIS A 1 173 ? -11.746 -0.123 5.348 1.00 98.81 173 HIS A CA 1
ATOM 1313 C C . HIS A 1 173 ? -12.021 1.377 5.531 1.00 98.81 173 HIS A C 1
ATOM 1315 O O . HIS A 1 173 ? -13.165 1.821 5.423 1.00 98.81 173 HIS A O 1
ATOM 1321 N N . GLY A 1 174 ? -10.966 2.162 5.759 1.00 98.69 174 GLY A N 1
ATOM 1322 C CA . GLY A 1 174 ? -11.012 3.622 5.823 1.00 98.69 174 GLY A CA 1
ATOM 1323 C C . GLY A 1 174 ? -9.862 4.252 5.042 1.00 98.69 174 GLY A C 1
ATOM 1324 O O . GLY A 1 174 ? -8.799 3.642 4.907 1.00 98.69 174 GLY A O 1
ATOM 1325 N N . ILE A 1 175 ? -10.093 5.456 4.520 1.00 98.88 175 ILE A N 1
ATOM 1326 C CA . ILE A 1 175 ? -9.102 6.276 3.816 1.00 98.88 175 ILE A CA 1
ATOM 1327 C C . ILE A 1 175 ? -9.056 7.652 4.483 1.00 98.88 175 ILE A C 1
ATOM 1329 O O . ILE A 1 175 ? -10.004 8.424 4.359 1.00 98.88 175 ILE A O 1
ATOM 1333 N N . THR A 1 176 ? -7.966 7.947 5.182 1.00 98.88 176 THR A N 1
ATOM 1334 C CA . THR A 1 176 ? -7.682 9.244 5.797 1.00 98.88 176 THR A CA 1
ATOM 1335 C C . THR A 1 176 ? -7.108 10.196 4.755 1.00 98.88 176 THR A C 1
ATOM 1337 O O . THR A 1 176 ? -6.023 9.954 4.222 1.00 98.88 176 THR A O 1
ATOM 1340 N N . CYS A 1 177 ? -7.840 11.266 4.460 1.00 98.75 177 CYS A N 1
ATOM 1341 C CA . CYS A 1 177 ? -7.425 12.317 3.539 1.00 98.75 177 CYS A CA 1
ATOM 1342 C C . CYS A 1 177 ? -6.517 13.344 4.243 1.00 98.75 177 CYS A C 1
ATOM 1344 O O . CYS A 1 177 ? -6.528 13.421 5.475 1.00 98.75 177 CYS A O 1
ATOM 1346 N N . PRO A 1 178 ? -5.736 14.145 3.491 1.00 98.56 178 PRO A N 1
ATOM 1347 C CA . PRO A 1 178 ? -4.800 15.111 4.074 1.00 98.56 178 PRO A CA 1
ATOM 1348 C C . PRO A 1 178 ? -5.442 16.204 4.938 1.00 98.56 178 PRO A C 1
ATOM 1350 O O . PRO A 1 178 ? -4.765 16.800 5.761 1.00 98.56 178 PRO A O 1
ATOM 1353 N N . ASP A 1 179 ? -6.733 16.483 4.785 1.00 98.38 179 ASP A N 1
ATOM 1354 C CA . ASP A 1 179 ? -7.458 17.439 5.633 1.00 98.38 179 ASP A CA 1
ATOM 1355 C C . ASP A 1 179 ? -8.047 16.806 6.909 1.00 98.38 179 ASP A C 1
ATOM 1357 O O . ASP A 1 179 ? -8.716 17.482 7.689 1.00 98.38 179 ASP A O 1
ATOM 1361 N N . GLY A 1 180 ? -7.813 15.507 7.129 1.00 98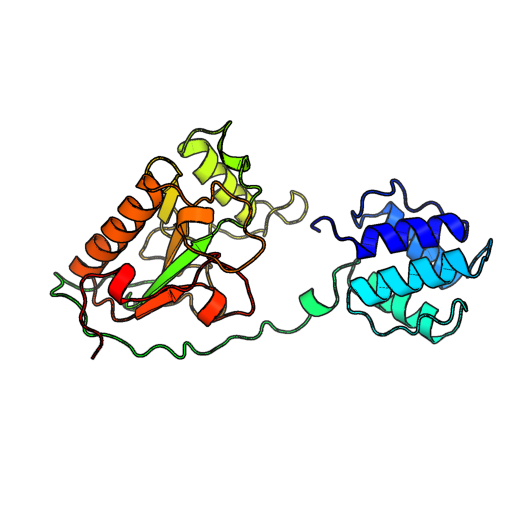.56 180 GLY A N 1
ATOM 1362 C CA . GLY A 1 180 ? -8.334 14.751 8.265 1.00 98.56 180 GLY A CA 1
ATOM 1363 C C . GLY A 1 180 ? -9.692 14.080 8.031 1.00 98.56 180 GLY A C 1
ATOM 1364 O O . GLY A 1 180 ? -10.137 13.326 8.900 1.00 98.56 180 GLY A O 1
ATOM 1365 N N . GLU A 1 181 ? -10.362 14.262 6.883 1.00 98.69 181 GLU A N 1
ATOM 1366 C CA . GLU A 1 181 ? -11.582 13.492 6.597 1.00 98.69 181 GLU A CA 1
ATOM 1367 C C . GLU A 1 181 ? -11.240 12.006 6.414 1.00 98.69 181 GLU A C 1
ATOM 1369 O O . GLU A 1 181 ? -10.400 11.633 5.592 1.00 98.69 181 GLU A O 1
ATOM 1374 N N . ILE A 1 182 ? -11.947 11.125 7.127 1.00 98.75 182 ILE A N 1
ATOM 1375 C CA . ILE A 1 182 ? -11.857 9.680 6.900 1.00 98.75 182 ILE A CA 1
ATOM 1376 C C . ILE A 1 182 ? -13.040 9.218 6.061 1.00 98.75 182 ILE A C 1
ATOM 1378 O O . ILE A 1 182 ? -14.176 9.128 6.530 1.00 98.75 182 ILE A O 1
ATOM 1382 N N . ARG A 1 183 ? -12.751 8.851 4.814 1.00 98.50 183 ARG A N 1
ATOM 1383 C CA . ARG A 1 183 ? -13.707 8.260 3.880 1.00 98.50 183 ARG A CA 1
ATOM 1384 C C . ARG A 1 183 ? -13.888 6.779 4.197 1.00 98.50 183 ARG A C 1
ATOM 1386 O O . ARG A 1 183 ? -12.916 6.021 4.225 1.00 98.50 183 ARG A O 1
ATOM 1393 N N . ALA A 1 184 ? -15.133 6.348 4.388 1.00 98.00 184 ALA A N 1
ATOM 1394 C CA . ALA A 1 184 ? -15.457 4.925 4.418 1.00 98.00 184 ALA A CA 1
ATOM 1395 C C . ALA A 1 184 ? -15.155 4.289 3.049 1.00 98.00 184 ALA A C 1
ATOM 1397 O O . ALA A 1 184 ? -15.423 4.889 2.006 1.00 98.00 184 ALA A O 1
ATOM 1398 N N . ALA A 1 185 ? -14.589 3.085 3.066 1.00 98.00 185 ALA A N 1
ATOM 1399 C CA . ALA A 1 185 ? -14.160 2.367 1.873 1.00 98.00 185 ALA A CA 1
ATOM 1400 C C . ALA A 1 185 ? -14.787 0.962 1.851 1.00 98.00 185 ALA A C 1
ATOM 1402 O O . ALA A 1 185 ? -16.010 0.845 1.765 1.00 98.00 185 ALA A O 1
ATOM 1403 N N . ARG A 1 186 ? -13.995 -0.112 1.959 1.00 98.12 186 ARG A N 1
ATOM 1404 C CA . ARG A 1 186 ? -14.539 -1.469 2.099 1.00 98.12 186 ARG A CA 1
ATOM 1405 C C . ARG A 1 186 ? -15.355 -1.565 3.400 1.00 98.12 186 ARG A C 1
ATOM 1407 O O . ARG A 1 186 ? -14.851 -1.154 4.447 1.00 98.12 186 ARG A O 1
ATOM 1414 N N . PRO A 1 187 ? -16.574 -2.141 3.389 1.00 97.88 187 PRO A N 1
ATOM 1415 C CA . PRO A 1 187 ? -17.346 -2.363 4.609 1.00 97.88 187 PRO A CA 1
ATOM 1416 C C . PRO A 1 187 ? -16.528 -3.097 5.674 1.00 97.88 187 PRO A C 1
ATOM 1418 O O . PRO A 1 187 ? -15.922 -4.123 5.374 1.00 97.88 187 PRO A O 1
ATOM 1421 N N . ILE A 1 188 ? -16.547 -2.604 6.917 1.00 97.81 188 ILE A N 1
ATOM 1422 C CA . ILE A 1 188 ? -15.739 -3.146 8.026 1.00 97.81 188 ILE A CA 1
ATOM 1423 C C . ILE A 1 188 ? -15.990 -4.639 8.295 1.00 97.81 188 ILE A C 1
ATOM 1425 O O . ILE A 1 188 ? -15.097 -5.339 8.757 1.00 97.81 188 ILE A O 1
ATOM 1429 N N . THR A 1 189 ? -17.178 -5.143 7.954 1.00 97.06 189 THR A N 1
ATOM 1430 C CA . THR A 1 189 ? -17.585 -6.550 8.100 1.00 97.06 189 THR A CA 1
ATOM 1431 C C . THR A 1 189 ? -17.107 -7.455 6.959 1.00 97.06 189 THR A C 1
ATOM 1433 O O . THR A 1 189 ? -17.297 -8.672 7.004 1.00 97.06 189 THR A O 1
ATOM 1436 N N . ARG A 1 190 ? -16.474 -6.910 5.915 1.00 97.25 190 ARG A N 1
ATOM 1437 C CA . ARG A 1 190 ? -15.818 -7.695 4.860 1.00 97.25 190 ARG A CA 1
ATOM 1438 C C . ARG A 1 190 ? -14.339 -7.845 5.192 1.00 97.25 190 ARG A C 1
ATOM 1440 O O . ARG A 1 190 ? -13.719 -6.924 5.693 1.00 97.25 190 ARG A O 1
ATOM 1447 N N . ILE A 1 191 ? -13.760 -9.000 4.874 1.00 96.69 191 ILE A N 1
ATOM 1448 C CA . ILE A 1 191 ? -12.313 -9.220 5.015 1.00 96.69 191 ILE A CA 1
ATOM 1449 C C . ILE A 1 191 ? -11.571 -8.239 4.099 1.00 96.69 191 ILE A C 1
ATOM 1451 O O . ILE A 1 191 ? -11.955 -8.079 2.937 1.00 96.69 191 ILE A O 1
ATOM 1455 N N . GLY A 1 192 ? -10.518 -7.600 4.610 1.00 94.94 192 GLY A N 1
ATOM 1456 C CA . GLY A 1 192 ? -9.683 -6.650 3.873 1.00 94.94 192 GLY A CA 1
ATOM 1457 C C . GLY A 1 192 ? -8.784 -7.285 2.807 1.00 94.94 192 GLY A C 1
ATOM 1458 O O . GLY A 1 192 ? -8.814 -8.491 2.563 1.00 94.94 192 GLY A O 1
ATOM 1459 N N . ALA A 1 193 ? -7.991 -6.457 2.132 1.00 93.75 193 ALA A N 1
ATOM 1460 C CA . ALA A 1 193 ? -6.909 -6.905 1.248 1.00 93.75 193 ALA A CA 1
ATOM 1461 C C . ALA A 1 193 ? -5.681 -5.985 1.370 1.00 93.75 193 ALA A C 1
ATOM 1463 O O . ALA A 1 193 ? -5.005 -5.714 0.379 1.00 93.75 193 ALA A O 1
ATOM 1464 N N . GLY A 1 194 ? -5.439 -5.460 2.576 1.00 90.75 194 GLY A N 1
ATOM 1465 C CA . GLY A 1 194 ? -4.383 -4.486 2.839 1.00 90.75 194 GLY A CA 1
ATOM 1466 C C . GLY A 1 194 ? -3.022 -5.123 3.113 1.00 90.75 194 GLY A C 1
ATOM 1467 O O . GLY A 1 194 ? -2.015 -4.551 2.718 1.00 90.75 194 GLY A O 1
ATOM 1468 N N . ALA A 1 195 ? -2.971 -6.310 3.730 1.00 92.69 195 ALA A N 1
ATOM 1469 C CA . ALA A 1 195 ? -1.721 -7.005 4.048 1.00 92.69 195 ALA A CA 1
ATOM 1470 C C . ALA A 1 195 ? -1.861 -8.517 3.825 1.00 92.69 195 ALA A C 1
ATOM 1472 O O . ALA A 1 195 ? -2.613 -9.211 4.512 1.00 92.69 195 ALA A O 1
ATOM 1473 N N . ARG A 1 196 ? -1.145 -9.065 2.836 1.00 86.50 196 ARG A N 1
ATOM 1474 C CA . ARG A 1 196 ? -1.202 -10.505 2.529 1.00 86.50 196 ARG A CA 1
ATOM 1475 C C . ARG A 1 196 ? -0.729 -11.313 3.747 1.00 86.50 196 ARG A C 1
ATOM 1477 O O . ARG A 1 196 ? 0.325 -11.033 4.293 1.00 86.50 196 ARG A O 1
ATOM 1484 N N . GLY A 1 197 ? -1.529 -12.295 4.166 1.00 89.38 197 GLY A N 1
ATOM 1485 C CA . GLY A 1 197 ? -1.319 -13.052 5.410 1.00 89.38 197 GLY A CA 1
ATOM 1486 C C . GLY A 1 197 ? -2.051 -12.479 6.632 1.00 89.38 197 GLY A C 1
ATOM 1487 O O . GLY A 1 197 ? -2.392 -13.237 7.529 1.00 89.38 197 GLY A O 1
ATOM 1488 N N . TYR A 1 198 ? -2.411 -11.191 6.614 1.00 94.00 198 TYR A N 1
ATOM 1489 C CA . TYR A 1 198 ? -2.976 -10.454 7.752 1.00 94.00 198 TYR A CA 1
ATOM 1490 C C . TYR A 1 198 ? -4.190 -9.605 7.344 1.00 94.00 198 TYR A C 1
ATOM 1492 O O . TYR A 1 198 ? -4.223 -8.396 7.549 1.00 94.00 198 TYR A O 1
ATOM 1500 N N . ASN A 1 199 ? -5.192 -10.239 6.726 1.00 94.56 199 ASN A N 1
ATOM 1501 C CA . ASN A 1 199 ? -6.435 -9.565 6.312 1.00 94.56 199 ASN A CA 1
ATOM 1502 C C . ASN A 1 199 ? -7.656 -9.924 7.178 1.00 94.56 199 ASN A C 1
ATOM 1504 O O . ASN A 1 199 ? -8.672 -9.235 7.120 1.00 94.56 199 ASN A O 1
ATOM 1508 N N . ARG A 1 200 ? -7.605 -11.045 7.908 1.00 96.19 200 ARG A N 1
ATOM 1509 C CA . ARG A 1 200 ? -8.722 -11.560 8.717 1.00 96.19 200 ARG A CA 1
ATOM 1510 C C . ARG A 1 200 ? -8.652 -10.955 10.114 1.00 96.19 200 ARG A C 1
ATOM 1512 O O . ARG A 1 200 ? -7.602 -11.056 10.733 1.00 96.19 200 ARG A O 1
ATOM 1519 N N . GLY A 1 201 ? -9.750 -10.379 10.600 1.00 97.38 201 GLY A N 1
ATOM 1520 C CA . GLY A 1 201 ? -9.776 -9.731 11.916 1.00 97.38 201 GLY A CA 1
ATOM 1521 C C . GLY A 1 201 ? -8.974 -8.426 11.960 1.00 97.38 201 GLY A C 1
ATOM 1522 O O . GLY A 1 201 ? -8.584 -7.973 13.032 1.00 97.38 201 GLY A O 1
ATOM 1523 N N . VAL A 1 202 ? -8.717 -7.815 10.798 1.00 98.56 202 VAL A N 1
ATOM 1524 C CA . VAL A 1 202 ? -7.877 -6.619 10.678 1.00 98.56 202 VAL A CA 1
ATOM 1525 C C . VAL A 1 202 ? -8.685 -5.475 10.083 1.00 98.56 202 VAL A C 1
ATOM 1527 O O . VAL A 1 202 ? -9.234 -5.582 8.983 1.00 98.56 202 VAL A O 1
ATOM 1530 N N . TYR A 1 203 ? -8.723 -4.344 10.784 1.00 98.75 203 TYR A N 1
ATOM 1531 C CA . TYR A 1 203 ? -9.112 -3.070 10.196 1.00 98.75 203 TYR A CA 1
ATOM 1532 C C . TYR A 1 203 ? -7.902 -2.462 9.482 1.00 98.75 203 TYR A C 1
ATOM 1534 O O . TYR A 1 203 ? -6.824 -2.348 10.052 1.00 98.75 203 TYR A O 1
ATOM 1542 N N . HIS A 1 204 ? -8.075 -2.044 8.233 1.00 98.75 204 HIS A N 1
ATOM 1543 C CA . HIS A 1 204 ? -6.992 -1.503 7.414 1.00 98.75 204 HIS A CA 1
ATOM 1544 C C . HIS A 1 204 ? -7.310 -0.040 7.166 1.00 98.75 204 HIS A C 1
ATOM 1546 O O . HIS A 1 204 ? -8.307 0.257 6.497 1.00 98.75 204 HIS A O 1
ATOM 1552 N N . LEU A 1 205 ? -6.485 0.842 7.716 1.00 98.88 205 LEU A N 1
ATOM 1553 C CA . LEU A 1 205 ? -6.628 2.283 7.580 1.00 98.88 205 LEU A CA 1
ATOM 1554 C C . LEU A 1 205 ? -5.547 2.789 6.628 1.00 98.88 205 LEU A C 1
ATOM 1556 O O . LEU A 1 205 ? -4.360 2.717 6.938 1.00 98.88 205 LEU A O 1
ATOM 1560 N N . LEU A 1 206 ? -5.967 3.255 5.456 1.00 98.88 206 LEU A N 1
ATOM 1561 C CA . LEU A 1 206 ? -5.089 3.933 4.514 1.00 98.88 206 LEU A CA 1
ATOM 1562 C C . LEU A 1 206 ? -4.956 5.397 4.913 1.00 98.88 206 LEU A C 1
ATOM 1564 O O . LEU A 1 206 ? -5.968 6.051 5.133 1.00 98.88 206 LEU A O 1
ATOM 1568 N N . MET A 1 207 ? -3.741 5.920 4.921 1.00 98.75 207 MET A N 1
ATOM 1569 C CA . MET A 1 207 ? -3.459 7.344 5.036 1.00 98.75 207 MET A CA 1
ATOM 1570 C C . MET A 1 207 ? -2.886 7.850 3.716 1.00 98.75 207 MET A C 1
ATOM 1572 O O . MET A 1 207 ? -2.039 7.190 3.116 1.00 98.75 207 MET A O 1
ATOM 1576 N N . ILE A 1 208 ? -3.375 8.996 3.251 1.00 98.69 208 ILE A N 1
ATOM 1577 C CA . ILE A 1 208 ? -2.886 9.643 2.033 1.00 98.69 208 ILE A CA 1
ATOM 1578 C C . ILE A 1 208 ? -1.736 10.572 2.408 1.00 98.69 208 ILE A C 1
ATOM 1580 O O . ILE A 1 208 ? -1.933 11.558 3.115 1.00 98.69 208 ILE A O 1
ATOM 1584 N N . GLU A 1 209 ? -0.540 10.238 1.944 1.00 98.31 209 GLU A N 1
ATOM 1585 C CA . GLU A 1 209 ? 0.668 11.021 2.171 1.00 98.31 209 GLU A CA 1
ATOM 1586 C C . GLU A 1 209 ? 0.693 12.332 1.360 1.00 98.31 209 GLU A C 1
ATOM 1588 O O . GLU A 1 209 ? 0.192 12.408 0.235 1.00 98.31 209 GLU A O 1
ATOM 1593 N N . VAL A 1 210 ? 1.311 13.363 1.942 1.00 97.81 210 VAL A N 1
ATOM 1594 C CA . VAL A 1 210 ? 1.631 14.667 1.328 1.00 97.81 210 VAL A CA 1
ATOM 1595 C C . VAL A 1 210 ? 3.119 14.802 0.973 1.00 97.81 210 VAL A C 1
ATOM 1597 O O . VAL A 1 210 ? 3.524 15.717 0.256 1.00 97.81 210 VAL A O 1
ATOM 1600 N N . GLY A 1 211 ? 3.941 13.851 1.425 1.00 92.94 211 GLY A N 1
ATOM 1601 C CA . GLY A 1 211 ? 5.333 13.659 1.021 1.00 92.94 211 GLY A CA 1
ATOM 1602 C C . GLY A 1 211 ? 5.521 12.286 0.376 1.00 92.94 211 GLY A C 1
ATOM 1603 O O . GLY A 1 211 ? 4.940 11.306 0.828 1.00 92.94 211 GLY A O 1
ATOM 1604 N N . THR A 1 212 ? 6.328 12.186 -0.684 1.00 90.50 212 THR A N 1
ATOM 1605 C CA . THR A 1 212 ? 6.635 10.877 -1.285 1.00 90.50 212 THR A CA 1
ATOM 1606 C C . THR A 1 212 ? 7.446 10.040 -0.295 1.00 90.50 212 THR A C 1
ATOM 1608 O O . THR A 1 212 ? 8.549 10.439 0.075 1.00 90.50 212 THR A O 1
ATOM 1611 N N . ILE A 1 213 ? 6.933 8.872 0.093 1.00 90.50 213 ILE A N 1
ATOM 1612 C CA . ILE A 1 213 ? 7.624 7.960 1.013 1.00 90.50 213 ILE A CA 1
ATOM 1613 C C . ILE A 1 213 ? 8.791 7.282 0.294 1.00 90.50 213 ILE A C 1
ATOM 1615 O O . ILE A 1 213 ? 8.598 6.448 -0.592 1.00 90.50 213 ILE A O 1
ATOM 1619 N N . THR A 1 214 ? 10.008 7.640 0.692 1.00 87.56 214 THR A N 1
ATOM 1620 C CA . THR A 1 214 ? 11.268 7.099 0.153 1.00 87.56 214 THR A CA 1
ATOM 1621 C C . THR A 1 214 ? 12.068 6.301 1.174 1.00 87.56 214 THR A C 1
ATOM 1623 O O . THR A 1 214 ? 12.963 5.543 0.810 1.00 87.56 214 THR A O 1
ATOM 1626 N N . ASP A 1 215 ? 11.746 6.462 2.450 1.00 90.38 215 ASP A N 1
ATOM 1627 C CA . ASP A 1 215 ? 12.480 5.939 3.587 1.00 90.38 215 ASP A CA 1
ATOM 1628 C C . ASP A 1 215 ? 11.559 5.878 4.812 1.00 90.38 215 ASP A C 1
ATOM 1630 O O . ASP A 1 215 ? 10.387 6.245 4.748 1.00 90.38 215 ASP A O 1
ATOM 1634 N N . THR A 1 216 ? 12.061 5.320 5.913 1.00 93.12 216 THR A N 1
ATOM 1635 C CA . THR A 1 216 ? 11.349 5.352 7.195 1.00 93.12 216 THR A CA 1
ATOM 1636 C C . THR A 1 216 ? 11.747 6.614 7.941 1.00 93.12 216 THR A C 1
ATOM 1638 O O . THR A 1 216 ? 12.929 6.786 8.242 1.00 93.12 216 THR A O 1
ATOM 1641 N N . ARG A 1 217 ? 10.776 7.471 8.260 1.00 94.94 217 ARG A N 1
ATOM 1642 C CA . ARG A 1 217 ? 10.989 8.699 9.039 1.00 94.94 217 ARG A CA 1
ATOM 1643 C C . ARG A 1 217 ? 9.875 8.929 10.056 1.00 94.94 217 ARG A C 1
ATOM 1645 O O . ARG A 1 217 ? 9.150 7.993 10.392 1.00 94.94 217 ARG A O 1
ATOM 1652 N N . GLN A 1 218 ? 9.776 10.153 10.573 1.00 96.19 218 GLN A N 1
ATOM 1653 C CA . GLN A 1 218 ? 8.669 10.557 11.423 1.00 96.19 218 GLN A CA 1
ATOM 1654 C C . GLN A 1 218 ? 7.389 10.659 10.581 1.00 96.19 218 GLN A C 1
ATOM 1656 O O . GLN A 1 218 ? 7.453 11.032 9.406 1.00 96.19 218 GLN A O 1
ATOM 1661 N N . PRO A 1 219 ? 6.215 10.324 11.135 1.00 97.25 219 PRO A N 1
ATOM 1662 C CA . PRO A 1 219 ? 4.964 10.410 10.392 1.00 97.25 219 PRO A CA 1
ATOM 1663 C C . PRO A 1 219 ? 4.677 11.831 9.872 1.00 97.25 219 PRO A C 1
ATOM 1665 O O . PRO A 1 219 ? 4.119 11.979 8.787 1.00 97.25 219 PRO A O 1
ATOM 1668 N N . GLU A 1 220 ? 5.103 12.873 10.586 1.00 97.25 220 GLU A N 1
ATOM 1669 C CA . GLU A 1 220 ? 4.940 14.282 10.204 1.00 97.25 220 GLU A CA 1
ATOM 1670 C C . GLU A 1 220 ? 5.734 14.669 8.944 1.00 97.25 220 GLU A C 1
ATOM 1672 O O . GLU A 1 220 ? 5.403 15.658 8.293 1.00 97.25 220 GLU A O 1
ATOM 1677 N N . ASP A 1 221 ? 6.745 13.882 8.557 1.00 96.75 221 ASP A N 1
ATOM 1678 C CA . ASP A 1 221 ? 7.478 14.092 7.302 1.00 96.75 221 ASP A CA 1
ATOM 1679 C C . ASP A 1 221 ? 6.634 13.722 6.068 1.00 96.75 221 ASP A C 1
ATOM 1681 O O . ASP A 1 221 ? 6.917 14.174 4.954 1.00 96.75 221 ASP A O 1
ATOM 1685 N N . TYR A 1 222 ? 5.601 12.891 6.248 1.00 98.19 222 TYR A N 1
ATOM 1686 C CA . TYR A 1 222 ? 4.790 12.350 5.155 1.00 98.19 222 TYR A CA 1
ATOM 1687 C C . TYR A 1 222 ? 3.305 12.673 5.263 1.00 98.19 222 TYR A C 1
ATOM 1689 O O . TYR A 1 222 ? 2.618 12.625 4.245 1.00 98.19 222 TYR A O 1
ATOM 1697 N N . PHE A 1 223 ? 2.792 12.999 6.446 1.00 98.50 223 PHE A N 1
ATOM 1698 C CA . PHE A 1 223 ? 1.368 13.208 6.686 1.00 98.50 223 PHE A CA 1
ATOM 1699 C C . PHE A 1 223 ? 1.118 14.533 7.395 1.00 98.50 223 PHE A C 1
ATOM 1701 O O . PHE A 1 223 ? 1.913 14.989 8.213 1.00 98.50 223 PHE A O 1
ATOM 1708 N N . THR A 1 224 ? -0.023 15.143 7.094 1.00 98.56 224 THR A N 1
ATOM 1709 C CA . THR A 1 224 ? -0.457 16.368 7.763 1.00 98.56 224 THR A CA 1
ATOM 1710 C C . THR A 1 224 ? -0.837 16.096 9.224 1.00 98.56 224 THR A C 1
ATOM 1712 O O . THR A 1 224 ? -1.286 14.989 9.556 1.00 98.56 224 THR A O 1
ATOM 1715 N N . PRO A 1 225 ? -0.731 17.103 10.108 1.00 98.44 225 PRO A N 1
ATOM 1716 C CA . PRO A 1 225 ? -1.209 16.993 11.484 1.00 98.44 225 PRO A CA 1
ATOM 1717 C C . PRO A 1 225 ? -2.683 16.570 11.581 1.00 98.44 225 PRO A C 1
ATOM 1719 O O . PRO A 1 225 ? -3.035 15.763 12.442 1.00 98.44 225 PRO A O 1
ATOM 1722 N N . GLU A 1 226 ? -3.538 17.059 10.681 1.00 98.62 226 GLU A N 1
ATOM 1723 C CA . GLU A 1 226 ? -4.966 16.741 10.631 1.00 98.62 226 GLU A CA 1
ATOM 1724 C C . GLU A 1 226 ? -5.202 15.264 10.296 1.00 98.62 226 GLU A C 1
ATOM 1726 O O . GLU A 1 226 ? -5.988 14.593 10.970 1.00 98.62 226 GLU A O 1
ATOM 1731 N N . ALA A 1 227 ? -4.478 14.724 9.308 1.00 98.62 227 ALA A N 1
ATOM 1732 C CA . ALA A 1 227 ? -4.551 13.309 8.957 1.00 98.62 227 ALA A CA 1
ATOM 1733 C C . ALA A 1 227 ? -4.062 12.417 10.108 1.00 98.62 227 ALA A C 1
ATOM 1735 O O . ALA A 1 227 ? -4.695 11.406 10.426 1.00 98.62 227 ALA A O 1
ATOM 1736 N N . LEU A 1 228 ? -2.967 12.797 10.773 1.00 98.50 228 LEU A N 1
ATOM 1737 C CA . LEU A 1 228 ? -2.438 12.059 11.922 1.00 98.50 228 LEU A CA 1
ATOM 1738 C C . LEU A 1 228 ? -3.413 12.065 13.101 1.00 98.50 228 LEU A C 1
ATOM 1740 O O . LEU A 1 228 ? -3.698 11.009 13.671 1.00 98.50 228 LEU A O 1
ATOM 1744 N N . ALA A 1 229 ? -3.980 13.224 13.436 1.00 98.12 229 ALA A N 1
ATOM 1745 C CA . ALA A 1 229 ? -4.978 13.347 14.491 1.00 98.12 229 ALA A CA 1
ATOM 1746 C C . ALA A 1 229 ? -6.237 12.520 14.183 1.00 98.12 229 ALA A C 1
ATOM 1748 O O . ALA A 1 229 ? -6.725 11.786 15.046 1.00 98.12 229 ALA A O 1
ATOM 1749 N N . ALA A 1 230 ? -6.730 12.576 12.943 1.00 98.50 230 ALA A N 1
ATOM 1750 C CA . ALA A 1 230 ? -7.888 11.804 12.509 1.00 98.50 230 ALA A CA 1
ATOM 1751 C C . ALA A 1 230 ? -7.635 10.292 12.574 1.00 98.50 230 ALA A C 1
ATOM 1753 O O . ALA A 1 230 ? -8.487 9.539 13.054 1.00 98.50 230 ALA A O 1
ATOM 1754 N N . ALA A 1 231 ? -6.458 9.832 12.142 1.00 98.38 231 ALA A N 1
ATOM 1755 C CA . ALA A 1 231 ? -6.098 8.420 12.196 1.00 98.38 231 ALA A CA 1
ATOM 1756 C C . ALA A 1 231 ? -6.047 7.897 13.644 1.00 98.38 231 ALA A C 1
ATOM 1758 O O . ALA A 1 231 ? -6.623 6.843 13.929 1.00 98.38 231 ALA A O 1
ATOM 1759 N N . LYS A 1 232 ? -5.458 8.663 14.574 1.00 97.75 232 LYS A N 1
ATOM 1760 C CA . LYS A 1 232 ? -5.474 8.348 16.016 1.00 97.75 232 LYS A CA 1
ATOM 1761 C C . LYS A 1 232 ? -6.902 8.309 16.570 1.00 97.75 232 LYS A C 1
ATOM 1763 O O . LYS A 1 232 ? -7.285 7.341 17.224 1.00 97.75 232 LYS A O 1
ATOM 1768 N N . ALA A 1 233 ? -7.736 9.296 16.238 1.00 97.25 233 ALA A N 1
ATOM 1769 C CA . ALA A 1 233 ? -9.136 9.318 16.662 1.00 97.25 233 ALA A CA 1
ATOM 1770 C C . ALA A 1 233 ? -9.930 8.104 16.143 1.00 97.25 233 ALA A C 1
ATOM 1772 O O . ALA A 1 233 ? -10.741 7.534 16.876 1.00 97.25 233 ALA A O 1
ATOM 1773 N N . LYS A 1 234 ? -9.672 7.662 14.905 1.00 98.06 234 LYS A N 1
ATOM 1774 C CA . LYS A 1 234 ? -10.312 6.475 14.321 1.00 98.06 234 LYS A CA 1
ATOM 1775 C C . LYS A 1 234 ? -9.879 5.179 14.998 1.00 98.06 234 LYS A C 1
ATOM 1777 O O . LYS A 1 234 ? -10.720 4.302 15.190 1.00 98.06 234 LYS A O 1
ATOM 1782 N N . ILE A 1 235 ? -8.607 5.058 15.380 1.00 97.38 235 ILE A N 1
ATOM 1783 C CA . ILE A 1 235 ? -8.113 3.918 16.167 1.00 97.38 235 ILE A CA 1
ATOM 1784 C C . ILE A 1 235 ? -8.908 3.799 17.473 1.00 97.38 235 ILE A C 1
ATOM 1786 O O . ILE A 1 235 ? -9.439 2.730 17.773 1.00 97.38 235 ILE A O 1
ATOM 1790 N N . GLU A 1 236 ? -9.060 4.903 18.204 1.00 95.81 236 GLU A N 1
ATOM 1791 C CA . GLU A 1 236 ? -9.805 4.943 19.469 1.00 95.81 236 GLU A CA 1
ATOM 1792 C C . GLU A 1 236 ? -11.318 4.721 19.282 1.00 95.81 236 GLU A C 1
ATOM 1794 O O . GLU A 1 236 ? -11.986 4.076 20.093 1.00 95.81 236 GLU A O 1
ATOM 1799 N N . GLU A 1 237 ? -11.897 5.218 18.189 1.00 96.44 237 GLU A N 1
ATOM 1800 C CA . GLU A 1 237 ? -13.291 4.951 17.825 1.00 96.44 237 GLU A CA 1
ATOM 1801 C C . GLU A 1 237 ? -13.558 3.459 17.598 1.00 96.44 237 GLU A C 1
ATOM 1803 O O . GLU A 1 237 ? -14.545 2.930 18.111 1.00 96.44 237 GLU A O 1
ATOM 1808 N N . ILE A 1 238 ? -12.691 2.776 16.850 1.00 97.50 238 ILE A N 1
ATOM 1809 C CA . ILE A 1 238 ? -12.832 1.341 16.572 1.00 97.50 238 ILE A CA 1
ATOM 1810 C C . ILE A 1 238 ? -12.594 0.534 17.847 1.00 97.50 238 ILE A C 1
ATOM 1812 O O . ILE A 1 238 ? -13.339 -0.397 18.137 1.00 97.50 238 ILE A O 1
ATOM 1816 N N . ALA A 1 239 ? -11.606 0.923 18.648 1.00 96.50 239 ALA A N 1
ATOM 1817 C CA . ALA A 1 239 ? -11.274 0.249 19.894 1.00 96.50 239 ALA A CA 1
ATOM 1818 C C . ALA A 1 239 ? -12.379 0.278 20.952 1.00 96.50 239 ALA A C 1
ATOM 1820 O O . ALA A 1 239 ? -12.447 -0.624 21.776 1.00 96.50 239 ALA A O 1
ATOM 1821 N N . ARG A 1 240 ? -13.266 1.278 20.919 1.00 96.62 240 ARG A N 1
ATOM 1822 C CA . ARG A 1 240 ? -14.468 1.308 21.770 1.00 96.62 240 ARG A CA 1
ATOM 1823 C C . ARG A 1 240 ? -15.578 0.377 21.281 1.00 96.62 240 ARG A C 1
ATOM 1825 O O . ARG A 1 240 ? -16.544 0.151 22.004 1.00 96.62 240 ARG A O 1
ATOM 1832 N N . GLN A 1 241 ? -15.470 -0.156 20.067 1.00 97.81 241 GLN A N 1
ATOM 1833 C CA . GLN A 1 241 ? -16.488 -1.008 19.449 1.00 97.81 241 GLN A CA 1
ATOM 1834 C C . GLN A 1 241 ? -16.096 -2.483 19.367 1.00 97.81 241 GLN A C 1
ATOM 1836 O O . GLN A 1 241 ? -16.983 -3.317 19.223 1.00 97.81 241 GLN A O 1
ATOM 1841 N N . THR A 1 242 ? -14.801 -2.803 19.411 1.00 98.31 242 THR A N 1
ATOM 1842 C CA . THR A 1 242 ? -14.269 -4.164 19.242 1.00 98.31 242 THR A CA 1
ATOM 1843 C C . THR A 1 242 ? -12.939 -4.311 19.998 1.00 98.31 242 THR A C 1
ATOM 1845 O O . THR A 1 242 ? -12.231 -3.309 20.144 1.00 98.31 242 THR A O 1
ATOM 1848 N N . PRO A 1 243 ? -12.562 -5.514 20.476 1.00 97.38 243 PRO A N 1
ATOM 1849 C CA . PRO A 1 243 ? -11.366 -5.718 21.298 1.00 97.38 243 PRO A CA 1
ATOM 1850 C C . PRO A 1 243 ? -10.062 -5.602 20.493 1.00 97.38 243 PRO A C 1
ATOM 1852 O O . PRO A 1 243 ? -9.431 -6.598 20.146 1.00 97.38 243 PRO A O 1
ATOM 1855 N N . ILE A 1 244 ? -9.621 -4.377 20.206 1.00 97.12 244 ILE A N 1
ATOM 1856 C CA . ILE A 1 244 ? -8.327 -4.142 19.555 1.00 97.12 244 ILE A CA 1
ATOM 1857 C C . ILE A 1 244 ? -7.200 -4.434 20.541 1.00 97.12 244 ILE A C 1
ATOM 1859 O O . ILE A 1 244 ? -7.092 -3.744 21.549 1.00 97.12 244 ILE A O 1
ATOM 1863 N N . THR A 1 245 ? -6.345 -5.396 20.209 1.00 95.69 245 THR A N 1
ATOM 1864 C CA . THR A 1 245 ? -5.174 -5.835 20.989 1.00 95.69 245 THR A CA 1
ATOM 1865 C C . THR A 1 245 ? -3.855 -5.658 20.236 1.00 95.69 245 THR A C 1
ATOM 1867 O O . THR A 1 245 ? -2.788 -5.970 20.761 1.00 95.69 245 THR A O 1
ATOM 1870 N N . ARG A 1 246 ? -3.905 -5.179 18.986 1.00 95.31 246 ARG A N 1
ATOM 1871 C CA . ARG A 1 246 ? -2.712 -4.883 18.189 1.00 95.31 246 ARG A CA 1
ATOM 1872 C C . ARG A 1 246 ? -2.913 -3.682 17.276 1.00 95.31 246 ARG A C 1
ATOM 1874 O O 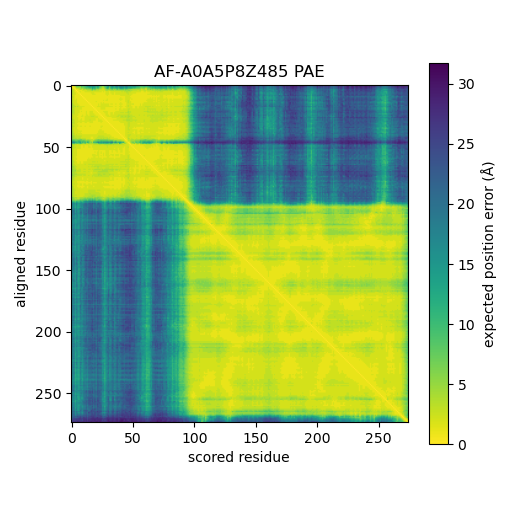. ARG A 1 246 ? -3.924 -3.569 16.580 1.00 95.31 246 ARG A O 1
ATOM 1881 N N . LEU A 1 247 ? -1.891 -2.837 17.222 1.00 96.00 247 LEU A N 1
ATOM 1882 C CA . LEU A 1 247 ? -1.726 -1.787 16.231 1.00 96.00 247 LEU A CA 1
ATOM 1883 C C . LEU A 1 247 ? -0.414 -2.041 15.483 1.00 96.00 247 LEU A C 1
ATOM 1885 O O . LEU A 1 247 ? 0.617 -2.280 16.104 1.00 96.00 247 LEU A O 1
ATOM 1889 N N . MET A 1 248 ? -0.448 -2.026 14.153 1.00 96.19 248 MET A N 1
ATOM 1890 C CA . MET A 1 248 ? 0.734 -2.321 13.341 1.00 96.19 248 MET A CA 1
ATOM 1891 C C . MET A 1 248 ? 0.813 -1.487 12.064 1.00 96.19 248 MET A C 1
ATOM 1893 O O . MET A 1 248 ? -0.206 -1.066 11.519 1.00 96.19 248 MET A O 1
ATOM 1897 N N . GLY A 1 249 ? 2.019 -1.293 11.540 1.00 97.00 249 GLY A N 1
ATOM 1898 C CA . GLY A 1 249 ? 2.252 -0.874 10.158 1.00 97.00 249 GLY A CA 1
ATOM 1899 C C . GLY A 1 249 ? 2.350 -2.082 9.222 1.00 97.00 249 GLY A C 1
ATOM 1900 O O . GLY A 1 249 ? 2.752 -3.166 9.639 1.00 97.00 249 GLY A O 1
ATOM 1901 N N . HIS A 1 250 ? 2.023 -1.925 7.934 1.00 95.88 250 HIS A N 1
ATOM 1902 C CA . HIS A 1 250 ? 2.146 -3.019 6.950 1.00 95.88 250 HIS A CA 1
ATOM 1903 C C . HIS A 1 250 ? 3.564 -3.623 6.912 1.00 95.88 250 HIS A C 1
ATOM 1905 O O . HIS A 1 250 ? 3.731 -4.827 6.723 1.00 95.88 250 HIS A O 1
ATOM 1911 N N . ARG A 1 251 ? 4.596 -2.809 7.134 1.00 94.06 251 ARG A N 1
ATOM 1912 C CA . ARG A 1 251 ? 5.991 -3.255 7.152 1.00 94.06 251 ARG A CA 1
ATOM 1913 C C . ARG A 1 251 ? 6.339 -4.287 8.225 1.00 94.06 251 ARG A C 1
ATOM 1915 O O . ARG A 1 251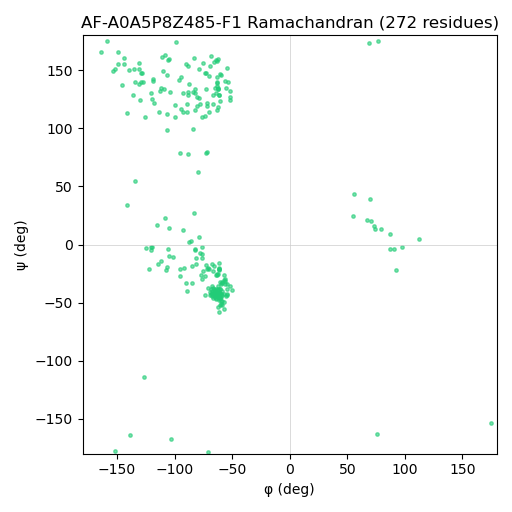 ? 7.311 -5.013 8.064 1.00 94.06 251 ARG A O 1
ATOM 1922 N N . GLU A 1 252 ? 5.547 -4.388 9.287 1.00 95.25 252 GLU A N 1
ATOM 1923 C CA . GLU A 1 252 ? 5.757 -5.391 10.340 1.00 95.25 252 GLU A CA 1
ATOM 1924 C C . GLU A 1 252 ? 5.387 -6.805 9.879 1.00 95.25 252 GLU A C 1
ATOM 1926 O O . GLU A 1 252 ? 5.801 -7.789 10.478 1.00 95.25 252 GLU A O 1
ATOM 1931 N N . VAL A 1 253 ? 4.609 -6.911 8.798 1.00 93.06 253 VAL A N 1
ATOM 1932 C CA . VAL A 1 253 ? 4.115 -8.183 8.254 1.00 93.06 253 VAL A CA 1
ATOM 1933 C C . VAL A 1 253 ? 4.556 -8.437 6.811 1.00 93.06 253 VAL A C 1
ATOM 1935 O O . VAL A 1 253 ? 4.256 -9.489 6.245 1.00 93.06 253 VAL A O 1
ATOM 1938 N N . ALA A 1 254 ? 5.275 -7.493 6.199 1.00 88.62 254 ALA A N 1
ATOM 1939 C CA . ALA A 1 254 ? 5.793 -7.589 4.838 1.00 88.62 254 ALA A CA 1
ATOM 1940 C C . ALA A 1 254 ? 7.047 -6.720 4.656 1.00 88.62 254 ALA A C 1
ATOM 1942 O O . ALA A 1 254 ? 7.147 -5.639 5.221 1.00 88.62 254 ALA A O 1
ATOM 1943 N N . ARG A 1 255 ? 7.974 -7.117 3.774 1.00 86.31 255 ARG A N 1
ATOM 1944 C CA . ARG A 1 255 ? 9.162 -6.307 3.426 1.00 86.31 255 ARG A CA 1
ATOM 1945 C C . ARG A 1 255 ? 8.787 -5.092 2.565 1.00 86.31 255 ARG A C 1
ATOM 1947 O O . ARG A 1 255 ? 8.876 -5.141 1.339 1.00 86.31 255 ARG A O 1
ATOM 1954 N N . LYS A 1 256 ? 8.289 -4.028 3.196 1.00 83.56 256 LYS A N 1
ATOM 1955 C CA . LYS A 1 256 ? 7.818 -2.787 2.557 1.00 83.56 256 LYS A CA 1
ATOM 1956 C C . LYS A 1 256 ? 8.155 -1.583 3.438 1.00 83.56 256 LYS A C 1
ATOM 1958 O O . LYS A 1 256 ? 8.345 -1.745 4.633 1.00 83.56 256 LYS A O 1
ATOM 1963 N N . LEU A 1 257 ? 8.177 -0.379 2.861 1.00 91.69 257 LEU A N 1
ATOM 1964 C CA . LEU A 1 257 ? 8.308 0.868 3.633 1.00 91.69 257 LEU A CA 1
ATOM 1965 C C . LEU A 1 257 ? 7.000 1.286 4.317 1.00 91.69 257 LEU A C 1
ATOM 1967 O O . LEU A 1 257 ? 7.028 1.962 5.335 1.00 91.69 257 LEU A O 1
ATOM 1971 N N . CYS A 1 258 ? 5.857 0.879 3.765 1.00 95.19 258 CYS A N 1
ATOM 1972 C CA . CYS A 1 258 ? 4.519 1.252 4.225 1.00 95.19 258 CYS A CA 1
ATOM 1973 C C . CYS A 1 258 ? 4.315 0.990 5.738 1.00 95.19 258 CYS A C 1
ATOM 1975 O O . CYS A 1 258 ? 4.520 -0.146 6.170 1.00 95.19 258 CYS A O 1
ATOM 1977 N N . PRO A 1 259 ? 3.882 1.982 6.544 1.00 96.94 259 PRO A N 1
ATOM 1978 C CA . PRO A 1 259 ? 3.289 3.270 6.154 1.00 96.94 259 PRO A CA 1
ATOM 1979 C C . PRO A 1 259 ? 4.274 4.452 6.010 1.00 96.94 259 PRO A C 1
ATOM 1981 O O . PRO A 1 259 ? 3.832 5.590 5.922 1.00 96.94 259 PRO A O 1
ATOM 1984 N N . GLY A 1 260 ? 5.586 4.213 5.985 1.00 95.75 260 GLY A N 1
ATOM 1985 C CA . GLY A 1 260 ? 6.632 5.248 5.918 1.00 95.75 260 GLY A CA 1
ATOM 1986 C C . GLY A 1 260 ? 7.233 5.618 7.276 1.00 95.75 260 GLY A C 1
ATOM 1987 O O . GLY A 1 260 ? 8.168 6.405 7.345 1.00 95.75 260 GLY A O 1
ATOM 1988 N N . PHE A 1 261 ? 6.737 5.027 8.361 1.00 96.44 261 PHE A N 1
ATOM 1989 C CA . PHE A 1 261 ? 7.200 5.257 9.729 1.00 96.44 261 PHE A CA 1
ATOM 1990 C C . PHE A 1 261 ? 7.020 3.986 10.576 1.00 96.44 261 PHE A C 1
ATOM 1992 O O . PHE A 1 261 ? 6.333 3.045 10.163 1.00 96.44 261 PHE A O 1
ATOM 1999 N N . GLU A 1 262 ? 7.658 3.942 11.746 1.00 94.69 262 GLU A N 1
ATOM 2000 C CA . GLU A 1 262 ? 7.435 2.890 12.747 1.00 94.69 262 GLU A CA 1
ATOM 2001 C C . GLU A 1 262 ? 6.166 3.188 13.548 1.00 94.69 262 GLU A C 1
ATOM 2003 O O . GLU A 1 262 ? 6.019 4.269 14.116 1.00 94.69 262 GLU A O 1
ATOM 2008 N N . VAL A 1 263 ? 5.240 2.232 13.624 1.00 94.62 263 VAL A N 1
ATOM 2009 C CA . VAL A 1 263 ? 4.011 2.415 14.404 1.00 94.62 263 VAL A CA 1
ATOM 2010 C C . VAL A 1 263 ? 4.295 2.067 15.861 1.00 94.62 263 VAL A C 1
ATOM 2012 O O . VAL A 1 263 ? 4.330 0.896 16.231 1.00 94.62 263 VAL A O 1
ATOM 2015 N N . VAL A 1 264 ? 4.512 3.081 16.691 1.00 90.75 264 VAL A N 1
ATOM 2016 C CA . VAL A 1 264 ? 4.785 2.913 18.122 1.00 90.75 264 VAL A CA 1
ATOM 2017 C C . VAL A 1 264 ? 3.481 3.036 18.915 1.00 90.75 264 VAL A C 1
ATOM 2019 O O . VAL A 1 264 ? 2.860 4.096 18.935 1.00 90.75 264 VAL A O 1
ATOM 2022 N N . ASP A 1 265 ? 3.064 1.966 19.596 1.00 88.00 265 ASP A N 1
ATOM 2023 C CA . ASP A 1 265 ? 1.727 1.868 20.208 1.00 88.00 265 ASP A CA 1
ATOM 2024 C C . ASP A 1 265 ? 1.399 3.031 21.159 1.00 88.00 265 ASP A C 1
ATOM 2026 O O . ASP A 1 265 ? 0.324 3.619 21.056 1.00 88.00 265 ASP A O 1
ATOM 2030 N N . ARG A 1 266 ? 2.346 3.434 22.018 1.00 84.69 266 ARG A N 1
ATOM 2031 C CA . ARG A 1 266 ? 2.192 4.558 22.970 1.00 84.69 266 ARG A CA 1
ATOM 2032 C C . ARG A 1 266 ? 2.083 5.947 22.323 1.00 84.69 266 ARG A C 1
ATOM 2034 O O . ARG A 1 266 ? 1.706 6.904 22.984 1.00 84.69 266 ARG A O 1
ATOM 2041 N N . GLU A 1 267 ? 2.471 6.089 21.056 1.00 87.81 267 GLU A N 1
ATOM 2042 C CA . GLU A 1 267 ? 2.387 7.362 20.320 1.00 87.81 267 GLU A CA 1
ATOM 2043 C C . GLU A 1 267 ? 1.066 7.487 19.554 1.00 87.81 267 GLU A C 1
ATOM 2045 O O . GLU A 1 267 ? 0.638 8.588 19.187 1.00 87.81 267 GLU A O 1
ATOM 2050 N N . TRP A 1 268 ? 0.419 6.349 19.311 1.00 90.06 268 TRP A N 1
ATOM 2051 C CA . TRP A 1 268 ? -0.799 6.224 18.518 1.00 90.06 268 TRP A CA 1
ATOM 2052 C C . TRP A 1 268 ? -2.024 5.842 19.339 1.00 90.06 268 TRP A C 1
ATOM 2054 O O . TRP A 1 268 ? -3.148 5.968 18.858 1.00 90.06 268 TRP A O 1
ATOM 2064 N N . THR A 1 269 ? -1.802 5.396 20.569 1.00 79.38 269 THR A N 1
ATOM 2065 C CA . THR A 1 269 ? -2.830 5.016 21.525 1.00 79.38 269 THR A CA 1
ATOM 2066 C C . THR A 1 269 ? -2.430 5.524 22.904 1.00 79.38 269 THR A C 1
ATOM 2068 O O . THR A 1 269 ? -1.247 5.581 23.233 1.00 79.38 269 THR A O 1
ATOM 2071 N N . ASN A 1 270 ? -3.414 5.836 23.742 1.00 70.31 270 ASN A N 1
ATOM 2072 C CA . ASN A 1 270 ? -3.165 6.180 25.148 1.00 70.31 270 ASN A CA 1
ATOM 2073 C C . ASN A 1 270 ? -3.020 4.927 26.036 1.00 70.31 270 ASN A C 1
ATOM 2075 O O . ASN A 1 270 ? -3.387 4.959 27.209 1.00 70.31 270 ASN A O 1
ATOM 2079 N N . ARG A 1 271 ? -2.579 3.794 25.475 1.00 68.00 271 ARG A N 1
ATOM 2080 C CA . ARG A 1 271 ? -2.587 2.494 26.159 1.00 68.00 271 ARG A CA 1
ATOM 2081 C C . ARG A 1 271 ? -1.238 2.197 26.785 1.00 68.00 271 ARG A C 1
ATOM 2083 O O . ARG A 1 271 ? -0.195 2.458 26.187 1.00 68.00 271 ARG A O 1
ATOM 2090 N N . GLU A 1 272 ? -1.274 1.604 27.970 1.00 58.03 272 GLU A N 1
ATOM 2091 C CA . GLU A 1 272 ? -0.086 1.009 28.569 1.00 58.03 272 GLU A CA 1
ATOM 2092 C C . GLU A 1 272 ? 0.256 -0.289 27.827 1.00 58.03 272 GLU A C 1
ATOM 2094 O O . GLU A 1 272 ? -0.621 -1.102 27.528 1.00 58.03 272 GLU A O 1
ATOM 2099 N N . VAL A 1 273 ? 1.534 -0.460 27.488 1.00 56.41 273 VAL A N 1
ATOM 2100 C CA . VAL A 1 273 ? 2.052 -1.721 26.946 1.00 56.41 273 VAL A CA 1
ATOM 2101 C C . VAL A 1 273 ? 2.291 -2.644 28.139 1.00 56.41 273 VAL A C 1
ATOM 2103 O O . VAL A 1 273 ? 3.063 -2.286 29.029 1.00 56.41 273 VAL A O 1
ATOM 2106 N N . SER A 1 274 ? 1.597 -3.782 28.169 1.00 54.31 274 SER A N 1
ATOM 2107 C CA . SER A 1 274 ? 1.744 -4.835 29.184 1.00 54.31 274 SER A CA 1
ATOM 2108 C C . SER A 1 274 ? 2.954 -5.722 28.928 1.00 54.31 274 SER A C 1
ATOM 2110 O O . SER A 1 274 ? 3.123 -6.111 27.748 1.00 54.31 274 SER A O 1
#

Sequence (274 aa):
MPMHLGHRLIQLGVRSLGYDPGPIDGWWGPKTDGACSALVEEGPAKSTLWALRTLQSGIEDLGYPVTISGEWDAQTRLALQAVLDFDGDPLASHAPPVILEPEKPRFEPLPHVGEIRQGSAGYVIDTICLHCAAVPGRWHMDKSNGEIASAIHRMHTLPPSKGGRGWSDTGYHGITCPDGEIRAARPITRIGAGARGYNRGVYHLLMIEVGTITDTRQPEDYFTPEALAAAKAKIEEIARQTPITRLMGHREVARKLCPGFEVVDREWTNREVS

Foldseek 3Di:
DDAFPLQLLLCQLLVQLPAHQDDSGSDQDDSVLVSLVCCLVPNRPHADLSSQLSNQVSLVSLVFDDDSPSDPDPRSSVSSVVCSVVSNHRPVVPPDFQ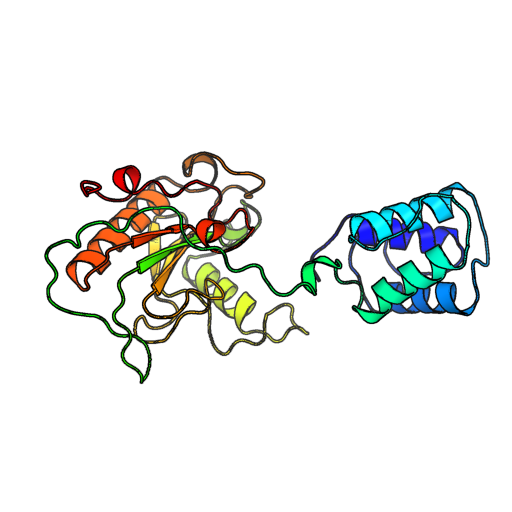FADQPAFWFFFDAAPEFQAADPVGFTQQEEEEFEPLDALCPCVPDDPVRVLVVQFCQACPPVVVNHNNDPFHQAQWEQEQQQDIDGGPPPRYFGDQAVVPRGSYHYYYYYWNHRQPAADDVVNTGHPSSLVSQLVVVVVVSRHGGHGYYAYSCSTGVDCTPRYGDDCVVSYVGDGD

pLDDT: mean 92.41, std 8.4, range [53.59, 98.88]

Secondary structure (DSSP, 8-state):
----HHHHHHHHHHHHTT---S-SSS---HHHHHHHHHHHHH--SS--HHHHHHHHHHHHHTT------SS--HHHHHHHHHHHHTTT--GGGTSPP-BPPP-SPP-PPPP-S---EETTTTEE--EEEEEE----TTTTTT--HHHHHHHHHHHHHS-GGGTS---SS-S-SEEE-TTS-EEE-S-TTS---SSTT--TTEEEEEE--SS---S---GGGTS-HHHHHHHHHHHHHHHTTS---EEEEGGGTBSS-TTSS---HHHHSSPPP-

Radius of gyration: 22.57 Å; Cα contacts (8 Å, |Δi|>4): 567; chains: 1; bounding box: 51×36×64 Å

Mean predicted aligned error: 10.38 Å

Solvent-accessible surface area (backbone atoms only — not comparable to full-atom values): 14418 Å² total; per-residue (Å²): 120,77,75,35,72,23,44,28,29,30,35,51,10,45,37,57,23,65,37,69,25,63,77,80,71,13,58,67,42,77,44,32,51,50,26,50,51,49,38,57,75,73,44,69,82,33,83,49,55,66,29,38,30,35,26,34,49,11,42,38,66,31,61,36,79,60,75,77,75,33,61,98,43,72,58,50,43,50,34,54,47,55,33,55,78,49,74,58,51,40,48,72,78,73,48,80,79,64,64,48,74,64,85,71,77,63,34,79,48,55,83,45,82,47,73,46,42,21,46,96,85,49,34,56,34,30,32,39,36,38,34,44,71,87,52,57,18,72,71,56,78,90,48,53,70,68,51,48,54,51,48,53,33,42,48,26,34,31,44,59,96,73,72,16,65,51,35,99,54,38,31,32,33,31,38,28,29,57,83,27,55,67,44,80,58,33,60,77,48,47,61,40,63,68,35,78,94,57,22,76,19,35,46,25,39,33,35,46,44,60,29,57,74,85,56,75,48,60,60,74,72,28,33,40,71,45,23,53,52,36,51,36,52,49,50,55,56,49,23,40,41,10,54,33,28,42,69,38,27,46,36,47,33,29,97,55,63,39,44,23,32,82,64,50,61,68,83,59,39,98,54,75,82,111